Protein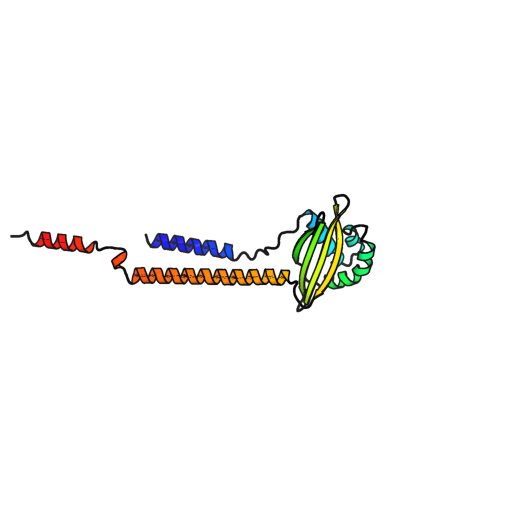 AF-A0A350ADZ3-F1 (afdb_monomer)

Foldseek 3Di:
DVVVVVVVVVVCVVVVVVVLPPPPVPDPPPDPLQCVLVVQLLVCLLVLNLVSNLVQADPVCSVVCVVCSVVQSVVSVLFDPWDWQDWDDDVQKIWTWTWGDDPQKIKIKIWIWGQDVNHTGTHDMDIDIGSDDDPSNVVVVVVVVVSVVVVVVVVVVVVVVVVVVVVCCVVPVCPPDVDPPVVVVVVVVVVVPPDD

Radius of gyration: 32.6 Å; Cα contacts (8 Å, |Δi|>4): 196; chains: 1; bounding box: 60×61×100 Å

Mean predicted aligned error: 15.92 Å

Structure (mmCIF, N/CA/C/O backbone):
data_AF-A0A350ADZ3-F1
#
_entry.id   AF-A0A350ADZ3-F1
#
loop_
_atom_site.group_PDB
_atom_site.id
_atom_site.type_symbol
_atom_site.label_atom_id
_atom_site.label_alt_id
_atom_site.label_comp_id
_atom_site.label_asym_id
_atom_site.label_entity_id
_atom_site.label_seq_id
_atom_site.pdbx_PDB_ins_code
_atom_site.Cartn_x
_atom_site.Cartn_y
_atom_site.Cartn_z
_atom_site.occupancy
_atom_site.B_iso_or_equiv
_atom_site.auth_seq_id
_atom_site.auth_comp_id
_atom_site.auth_asym_id
_atom_site.auth_atom_id
_atom_site.pdbx_PDB_model_num
ATOM 1 N N . MET A 1 1 ? -23.471 31.668 42.805 1.00 45.84 1 MET A N 1
ATOM 2 C CA . MET A 1 1 ? -22.194 31.010 42.433 1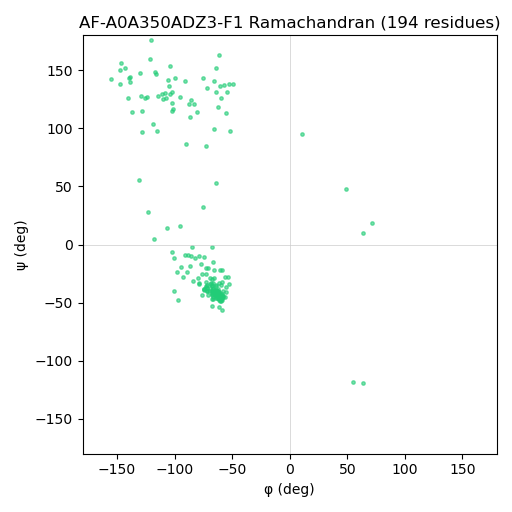.00 45.84 1 MET A CA 1
ATOM 3 C C . MET A 1 1 ? -22.377 29.638 41.771 1.00 45.84 1 MET A C 1
ATOM 5 O O . MET A 1 1 ? -21.762 29.413 40.741 1.00 45.84 1 MET A O 1
ATOM 9 N N . SER A 1 2 ? -23.268 28.759 42.256 1.00 52.75 2 SER A N 1
ATOM 10 C CA . SER A 1 2 ? -23.511 27.414 41.675 1.00 52.75 2 SER A CA 1
ATOM 11 C C . SER A 1 2 ? -23.880 27.392 40.172 1.00 52.75 2 SER A C 1
ATOM 13 O O . SER A 1 2 ? -23.400 26.537 39.434 1.00 52.75 2 SER A O 1
ATOM 15 N N . ARG A 1 3 ? -24.654 28.374 39.679 1.00 46.41 3 ARG A N 1
ATOM 16 C CA . ARG A 1 3 ? -25.077 28.442 38.263 1.00 46.41 3 ARG A CA 1
ATOM 17 C C . ARG A 1 3 ? -23.931 28.723 37.278 1.00 46.41 3 ARG A C 1
ATOM 19 O O . ARG A 1 3 ? -23.948 28.196 36.175 1.00 46.41 3 ARG A O 1
ATOM 26 N N . ILE A 1 4 ? -22.926 29.504 37.683 1.00 57.84 4 ILE A N 1
ATOM 27 C CA . ILE A 1 4 ? -21.760 29.836 36.842 1.00 57.84 4 ILE A CA 1
ATOM 28 C C . ILE A 1 4 ? -20.821 28.626 36.747 1.00 57.84 4 ILE A C 1
ATOM 30 O O . ILE A 1 4 ? -20.318 28.319 35.673 1.00 57.84 4 ILE A O 1
ATOM 34 N N . PHE A 1 5 ? -20.662 27.886 37.847 1.00 52.91 5 PHE A N 1
ATOM 35 C CA . PHE A 1 5 ? -19.866 26.657 37.889 1.00 52.91 5 PHE A CA 1
ATOM 36 C C . PHE A 1 5 ? -20.464 25.542 37.011 1.00 52.91 5 PHE A C 1
ATOM 38 O O . PHE A 1 5 ? -19.732 24.847 36.312 1.00 52.91 5 PHE A O 1
ATOM 45 N N . LEU A 1 6 ? -21.797 25.415 36.994 1.00 52.62 6 LEU A N 1
ATOM 46 C CA . LEU A 1 6 ? -22.518 24.481 36.118 1.00 52.62 6 LEU A CA 1
ATOM 47 C C . LEU A 1 6 ? -22.413 24.864 34.637 1.00 52.62 6 LEU A C 1
ATOM 49 O O . LEU A 1 6 ? -22.227 23.988 33.796 1.00 52.62 6 LEU A O 1
ATOM 53 N N . LEU A 1 7 ? -22.487 26.160 34.318 1.00 53.22 7 LEU A N 1
ATOM 54 C CA . LEU A 1 7 ? -22.307 26.651 32.949 1.00 53.22 7 LEU A CA 1
ATOM 55 C C . LEU A 1 7 ? -20.871 26.444 32.451 1.00 53.22 7 LEU A C 1
ATOM 57 O O . LEU A 1 7 ? -20.690 26.063 31.300 1.00 53.22 7 LEU A O 1
ATOM 61 N N . PHE A 1 8 ? -19.872 26.620 33.322 1.00 57.69 8 PHE A N 1
ATOM 62 C CA . PHE A 1 8 ? -18.460 26.376 33.007 1.00 57.69 8 PHE A CA 1
ATOM 63 C C . PHE A 1 8 ? -18.149 24.885 32.781 1.00 57.69 8 PHE A C 1
ATOM 65 O O . PHE A 1 8 ? -17.349 24.529 31.923 1.00 57.69 8 PHE A O 1
ATOM 72 N N . TRP A 1 9 ? -18.817 23.986 33.508 1.00 55.22 9 TRP A N 1
ATOM 73 C CA . TRP A 1 9 ? -18.693 22.540 33.289 1.00 55.22 9 TRP A CA 1
ATOM 74 C C . TRP A 1 9 ? -19.427 22.057 32.031 1.00 55.22 9 TRP A C 1
ATOM 76 O O . TRP A 1 9 ? -18.901 21.224 31.291 1.00 55.22 9 TRP A O 1
ATOM 86 N N . MET A 1 10 ? -20.612 22.605 31.748 1.00 55.69 10 MET A N 1
ATOM 87 C CA . MET A 1 10 ? -21.354 22.309 30.517 1.00 55.69 10 MET A CA 1
ATOM 88 C C . MET A 1 10 ? -20.610 22.786 29.264 1.00 55.69 10 MET A C 1
ATOM 90 O O . MET A 1 10 ? -20.625 22.087 28.25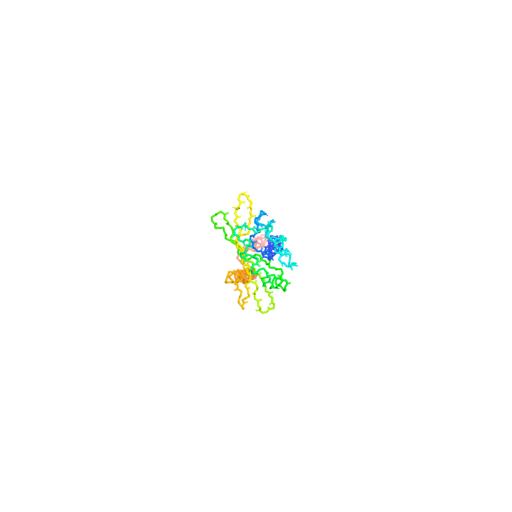1 1.00 55.69 10 MET A O 1
ATOM 94 N N . SER A 1 11 ? -19.901 23.918 29.324 1.00 53.31 11 SER A N 1
ATOM 95 C CA . SER A 1 11 ? -19.066 24.372 28.208 1.00 53.31 11 SER A CA 1
ATOM 96 C C . SER A 1 11 ? -17.840 23.474 27.991 1.00 53.31 11 SER A C 1
ATOM 98 O O . SER A 1 11 ? -17.533 23.158 26.844 1.00 53.31 11 SER A O 1
ATOM 100 N N . ILE A 1 12 ? -17.195 22.955 29.041 1.00 56.59 12 ILE A N 1
ATOM 101 C CA . ILE A 1 12 ? -16.097 21.977 28.886 1.00 56.59 12 ILE A CA 1
ATOM 102 C C . ILE A 1 12 ? -16.594 20.674 28.236 1.00 56.59 12 ILE A C 1
ATOM 104 O O . ILE A 1 12 ? -15.928 20.137 27.351 1.00 56.59 12 ILE A O 1
ATOM 108 N N . ALA A 1 13 ? -17.784 20.191 28.604 1.00 53.84 13 ALA A N 1
ATOM 109 C CA . ALA A 1 13 ? -18.375 19.003 27.985 1.00 53.84 13 ALA A CA 1
ATOM 110 C C . ALA A 1 13 ? -18.768 19.242 26.512 1.00 53.84 13 ALA A C 1
ATOM 112 O O . ALA A 1 13 ? -18.484 18.403 25.657 1.00 53.84 13 ALA A O 1
ATOM 113 N N . ALA A 1 14 ? -19.359 20.398 26.191 1.00 53.75 14 ALA A N 1
ATOM 114 C CA . ALA A 1 14 ? -19.788 20.726 24.829 1.00 53.75 14 ALA A CA 1
ATOM 115 C C . ALA A 1 14 ? -18.614 20.960 23.858 1.00 53.75 14 ALA A C 1
ATOM 117 O O . ALA A 1 14 ? -18.708 20.589 22.688 1.00 53.75 14 ALA A O 1
ATOM 118 N N . PHE A 1 15 ? -17.496 21.525 24.334 1.00 48.75 15 PHE A N 1
ATOM 119 C CA . PHE A 1 15 ? -16.310 21.789 23.506 1.00 48.75 15 PHE A CA 1
ATOM 120 C C . PHE A 1 15 ? -15.242 20.677 23.559 1.00 48.75 15 PHE A C 1
ATOM 122 O O . PHE A 1 15 ? -14.429 20.584 22.640 1.00 48.75 15 PHE A O 1
ATOM 129 N N . GLY A 1 16 ? -15.246 19.800 24.571 1.00 44.34 16 GLY A N 1
ATOM 130 C CA . GLY A 1 16 ? -14.289 18.687 24.697 1.00 44.34 16 GLY A CA 1
ATOM 131 C C . GLY A 1 16 ? -14.664 17.424 23.908 1.00 44.34 16 GLY A C 1
ATOM 132 O O . GLY A 1 16 ? -13.790 16.723 23.396 1.00 44.34 16 GLY A O 1
ATOM 133 N N . LEU A 1 17 ? -15.960 17.146 23.740 1.00 46.69 17 LEU A N 1
ATOM 134 C CA . LEU A 1 17 ? -16.438 15.940 23.050 1.00 46.69 17 LEU A CA 1
ATOM 135 C C . LEU A 1 17 ? -16.125 15.883 21.535 1.00 46.69 17 LEU A C 1
ATOM 137 O O . LEU A 1 17 ? -15.751 14.802 21.069 1.00 46.69 17 LEU A O 1
ATOM 141 N N . PRO A 1 18 ? -16.180 16.976 20.741 1.00 44.34 18 PRO A N 1
ATOM 142 C CA . PRO A 1 18 ? -15.790 16.901 19.333 1.00 44.34 18 PRO A CA 1
ATOM 143 C C . PRO A 1 18 ? -14.263 16.869 19.137 1.00 44.34 18 PRO A C 1
ATOM 145 O O . PRO A 1 18 ? -13.799 16.456 18.075 1.00 44.34 18 PRO A O 1
ATOM 148 N N . ALA A 1 19 ? -13.470 17.248 20.149 1.00 42.75 19 ALA A N 1
ATOM 149 C CA . ALA A 1 19 ? -12.008 17.173 20.094 1.00 42.75 19 ALA A CA 1
ATOM 150 C C . ALA A 1 19 ? -11.481 15.744 20.330 1.00 42.75 19 ALA A C 1
ATOM 152 O O . ALA A 1 19 ? -10.508 15.340 19.695 1.00 42.75 19 ALA A O 1
ATOM 153 N N . CYS A 1 20 ? -12.146 14.950 21.176 1.00 47.53 20 CYS A N 1
ATOM 154 C CA . CYS A 1 20 ? -11.746 13.564 21.454 1.00 47.53 20 CYS A CA 1
ATOM 155 C C . CYS A 1 20 ? -12.325 12.531 20.474 1.00 47.53 20 CYS A C 1
ATOM 157 O O . CYS A 1 20 ? -11.783 11.434 20.371 1.00 47.53 20 CYS A O 1
ATOM 159 N N . ASN A 1 21 ? -13.382 12.869 19.725 1.00 39.03 21 ASN A N 1
ATOM 160 C CA . ASN A 1 21 ? -13.943 11.996 18.686 1.00 39.03 21 ASN A CA 1
ATOM 161 C C . ASN A 1 21 ? -13.399 12.303 17.280 1.00 39.03 21 ASN A C 1
ATOM 163 O O . ASN A 1 21 ? -13.968 11.882 16.269 1.00 39.03 21 ASN A O 1
ATOM 167 N N . ARG A 1 22 ? -12.285 13.042 17.178 1.00 37.41 22 ARG A N 1
ATOM 168 C CA . ARG A 1 22 ? -11.603 13.211 15.897 1.00 37.41 22 ARG A CA 1
ATOM 169 C C . ARG A 1 22 ? -10.910 11.896 15.545 1.00 37.41 22 ARG A C 1
ATOM 171 O O . ARG A 1 22 ? -9.715 11.715 15.745 1.00 37.41 22 ARG A O 1
ATOM 178 N N . SER A 1 23 ? -11.678 10.994 14.940 1.00 42.00 23 SER A N 1
ATOM 179 C CA . SER A 1 23 ? -11.196 9.942 14.045 1.00 42.00 23 SER A CA 1
ATOM 180 C C . SER A 1 23 ? -10.569 10.580 12.790 1.00 42.00 23 SER A C 1
ATOM 182 O O . SER A 1 23 ? -10.922 10.270 11.653 1.00 42.00 23 SER A O 1
ATOM 184 N N . THR A 1 24 ? -9.627 11.503 12.969 1.00 43.22 24 THR A N 1
ATOM 185 C CA . THR A 1 24 ? -8.599 11.712 11.961 1.00 43.22 24 THR A CA 1
ATOM 186 C C . THR A 1 24 ? -7.849 10.401 11.904 1.00 43.22 24 THR A C 1
ATOM 188 O O . THR A 1 24 ? -7.345 9.932 12.924 1.00 43.22 24 THR A O 1
ATOM 191 N N . ASP A 1 25 ? -7.866 9.759 10.742 1.00 48.44 25 ASP A N 1
ATOM 192 C CA . ASP A 1 25 ? -7.003 8.630 10.456 1.00 48.44 25 ASP A CA 1
ATOM 193 C C . ASP A 1 25 ? -5.579 9.095 10.792 1.00 48.44 25 ASP A C 1
ATOM 195 O O . ASP A 1 25 ? -4.983 9.869 10.051 1.00 48.44 25 ASP A O 1
ATOM 199 N N . ALA A 1 26 ? -5.096 8.749 11.991 1.00 47.44 26 ALA A N 1
ATOM 200 C CA . ALA A 1 26 ? -3.875 9.276 12.606 1.00 47.44 26 ALA A CA 1
ATOM 201 C C . ALA A 1 26 ? -2.624 8.668 11.960 1.00 47.44 26 ALA A C 1
ATOM 203 O O . ALA A 1 26 ? -1.618 8.397 12.610 1.00 47.44 26 ALA A O 1
ATOM 204 N N . ARG A 1 27 ? -2.731 8.370 10.668 1.00 57.09 27 ARG A N 1
ATOM 205 C CA . ARG A 1 27 ? -1.660 7.838 9.857 1.00 57.09 27 ARG A CA 1
ATOM 206 C C . ARG A 1 27 ? -0.884 9.053 9.363 1.00 57.09 27 ARG A C 1
ATOM 208 O O . ARG A 1 27 ? -1.507 9.962 8.808 1.00 57.09 27 ARG A O 1
ATOM 215 N N . PRO A 1 28 ? 0.433 9.123 9.603 1.00 56.75 28 PRO A N 1
ATOM 216 C CA . PRO A 1 28 ? 1.222 10.257 9.154 1.00 56.75 28 PRO A CA 1
ATOM 217 C C . PRO A 1 28 ? 1.016 10.442 7.641 1.00 56.75 28 PRO A C 1
ATOM 219 O O . PRO A 1 28 ? 1.056 9.454 6.898 1.00 56.75 28 PRO A O 1
ATOM 222 N N . PRO A 1 29 ? 0.726 11.668 7.168 1.00 65.81 29 PRO A N 1
ATOM 223 C CA . PRO A 1 29 ? 0.607 11.913 5.741 1.00 65.81 29 PRO A CA 1
ATOM 224 C C . PRO A 1 29 ? 1.941 11.574 5.075 1.00 65.81 29 PRO A C 1
ATOM 226 O O . PRO A 1 29 ? 3.001 11.926 5.595 1.00 65.81 29 PRO A O 1
ATOM 229 N N . LEU A 1 30 ? 1.897 10.889 3.925 1.00 71.88 30 LEU A N 1
ATOM 230 C CA . LEU A 1 30 ? 3.123 10.638 3.172 1.00 71.88 30 LEU A CA 1
ATOM 231 C C . LEU A 1 30 ? 3.796 11.982 2.850 1.00 71.88 30 LEU A C 1
ATOM 233 O O . LEU A 1 30 ? 3.099 12.897 2.401 1.00 71.88 30 LEU A O 1
ATOM 237 N N . PRO A 1 31 ? 5.129 12.088 2.994 1.00 80.00 31 PRO A N 1
ATOM 238 C CA . PRO A 1 31 ? 5.891 13.223 2.500 1.00 80.00 31 PRO A CA 1
ATOM 239 C C . PRO A 1 31 ? 5.531 13.509 1.044 1.00 80.00 31 PRO A C 1
ATOM 241 O O . PRO A 1 31 ? 5.396 12.576 0.246 1.00 80.00 31 PRO A O 1
ATOM 244 N N . GLU A 1 32 ? 5.384 14.785 0.694 1.00 83.81 32 GLU A N 1
ATOM 245 C CA . GLU A 1 32 ? 4.860 15.204 -0.612 1.00 83.81 32 GLU A CA 1
ATOM 246 C C . GLU A 1 32 ? 5.650 14.610 -1.782 1.00 83.81 32 GLU A C 1
ATOM 248 O O . GLU A 1 32 ? 5.056 14.104 -2.733 1.00 83.81 32 GLU A O 1
ATOM 253 N N . GLU A 1 33 ? 6.979 14.568 -1.666 1.00 84.38 33 GLU A N 1
ATOM 254 C CA . GLU A 1 33 ? 7.878 13.971 -2.661 1.00 84.38 33 GLU A CA 1
ATOM 255 C C . GLU A 1 33 ? 7.574 12.488 -2.927 1.00 84.38 33 GLU A C 1
ATOM 257 O O . GLU A 1 33 ? 7.611 12.027 -4.066 1.00 84.38 33 GLU A O 1
ATOM 262 N N . ILE A 1 34 ? 7.253 11.730 -1.877 1.00 85.69 34 ILE A N 1
ATOM 263 C CA . ILE A 1 34 ? 6.939 10.301 -1.967 1.00 85.69 34 ILE A CA 1
ATOM 264 C C . ILE A 1 34 ? 5.523 10.125 -2.520 1.00 85.69 34 ILE A C 1
ATOM 266 O O . ILE A 1 34 ? 5.289 9.305 -3.410 1.00 85.69 34 ILE A O 1
ATOM 270 N N . ALA A 1 35 ? 4.574 10.930 -2.040 1.00 86.06 35 ALA A N 1
ATOM 271 C CA . ALA A 1 35 ? 3.202 10.922 -2.532 1.00 86.06 35 ALA A CA 1
ATOM 272 C C . ALA A 1 35 ? 3.124 11.248 -4.035 1.00 86.06 35 ALA A C 1
ATOM 274 O O . ALA A 1 35 ? 2.289 10.667 -4.733 1.00 86.06 35 ALA A O 1
ATOM 275 N N . ALA A 1 36 ? 3.999 12.127 -4.532 1.00 88.06 36 ALA A N 1
ATOM 276 C CA . ALA A 1 36 ? 4.093 12.507 -5.941 1.00 88.06 36 ALA A CA 1
ATOM 277 C C . ALA A 1 36 ? 4.536 11.358 -6.863 1.00 88.06 36 ALA A C 1
ATOM 279 O O . ALA A 1 36 ? 4.241 11.399 -8.053 1.00 88.06 36 ALA A O 1
ATOM 280 N N . VAL A 1 37 ? 5.196 10.327 -6.329 1.00 91.44 37 VAL A N 1
ATOM 281 C CA . VAL A 1 37 ? 5.611 9.131 -7.084 1.00 91.44 37 VAL A CA 1
ATOM 282 C C . VAL A 1 37 ? 4.605 8.003 -6.905 1.00 91.44 37 VAL A C 1
ATOM 284 O O . VAL A 1 37 ? 4.137 7.409 -7.873 1.00 91.44 37 VAL A O 1
ATOM 287 N N . VAL A 1 38 ? 4.214 7.741 -5.659 1.00 90.69 38 VAL A N 1
ATOM 288 C CA . VAL A 1 38 ? 3.412 6.566 -5.311 1.00 90.69 38 VAL A CA 1
ATOM 289 C C . VAL A 1 38 ? 1.965 6.689 -5.797 1.00 90.69 38 VAL A C 1
ATOM 291 O O . VAL A 1 38 ? 1.407 5.725 -6.321 1.00 90.69 38 VAL A O 1
ATOM 294 N N . LYS A 1 39 ? 1.345 7.874 -5.690 1.00 90.88 39 LYS A N 1
ATOM 295 C CA . LYS A 1 39 ? -0.038 8.084 -6.157 1.00 90.88 39 LYS A CA 1
ATOM 296 C C . LYS A 1 39 ? -0.200 7.838 -7.665 1.00 90.88 39 LYS A C 1
ATOM 298 O O . LYS A 1 39 ? -1.074 7.046 -8.026 1.00 90.88 39 LYS A O 1
ATOM 303 N N . PRO A 1 40 ? 0.582 8.480 -8.558 1.00 92.31 40 PRO A N 1
ATOM 304 C CA . PRO A 1 40 ? 0.434 8.234 -9.987 1.00 92.31 40 PRO A CA 1
ATOM 305 C C . PRO A 1 40 ? 0.901 6.834 -10.397 1.00 92.31 40 PRO A C 1
ATOM 307 O O . PRO A 1 40 ? 0.310 6.271 -11.317 1.00 92.31 40 PRO A O 1
ATOM 310 N N . PHE A 1 41 ? 1.867 6.238 -9.689 1.00 94.00 41 PHE A N 1
ATOM 311 C CA . PHE A 1 41 ? 2.243 4.840 -9.891 1.00 94.00 41 PHE A CA 1
ATOM 312 C C . PHE A 1 41 ? 1.057 3.893 -9.670 1.00 94.00 41 PHE A C 1
ATOM 314 O O . PHE A 1 41 ? 0.660 3.190 -10.597 1.00 94.00 41 PHE A O 1
ATOM 321 N N . TYR A 1 42 ? 0.406 3.930 -8.500 1.00 91.56 42 TYR A N 1
ATOM 322 C CA . TYR A 1 42 ? -0.765 3.081 -8.245 1.00 91.56 42 TYR A CA 1
ATOM 323 C C . TYR A 1 42 ? -1.924 3.374 -9.202 1.00 91.56 42 TYR A C 1
ATOM 325 O O . TYR A 1 42 ? -2.664 2.462 -9.572 1.00 91.56 42 TYR A O 1
ATOM 333 N N . ALA A 1 43 ? -2.091 4.628 -9.635 1.00 92.12 43 ALA A N 1
ATOM 334 C CA . ALA A 1 43 ? -3.084 4.974 -10.648 1.00 92.12 43 ALA A CA 1
ATOM 335 C C . ALA A 1 43 ? -2.771 4.327 -12.010 1.00 92.12 43 ALA A C 1
ATOM 337 O O . ALA A 1 43 ? -3.684 3.852 -12.684 1.00 92.12 43 ALA A O 1
ATOM 338 N N . ALA A 1 44 ? -1.500 4.276 -12.415 1.00 93.38 44 ALA A N 1
ATOM 339 C CA . ALA A 1 44 ? -1.068 3.582 -13.626 1.00 93.38 44 ALA A CA 1
ATOM 340 C C . ALA A 1 44 ? -1.252 2.061 -13.507 1.00 93.38 44 ALA A C 1
ATOM 342 O O . ALA A 1 44 ? -1.876 1.458 -14.382 1.00 93.38 44 ALA A O 1
ATOM 343 N N . VAL A 1 45 ? -0.825 1.468 -12.387 1.00 93.38 45 VAL A N 1
ATOM 344 C CA . VAL A 1 45 ? -0.973 0.030 -12.111 1.00 93.38 45 VAL A CA 1
ATOM 345 C C . VAL A 1 45 ? -2.444 -0.393 -12.143 1.00 93.38 45 VAL A C 1
ATOM 347 O O . VAL A 1 45 ? -2.782 -1.380 -12.787 1.00 93.38 45 VAL A O 1
ATOM 350 N N . ARG A 1 46 ? -3.354 0.386 -11.546 1.00 91.69 46 ARG A N 1
ATOM 351 C CA . ARG A 1 46 ? -4.804 0.099 -11.567 1.00 91.69 46 ARG A CA 1
ATOM 352 C C . ARG A 1 46 ? -5.442 0.180 -12.947 1.00 91.69 46 ARG A C 1
ATOM 354 O O . ARG A 1 46 ? -6.434 -0.497 -13.204 1.00 91.69 46 ARG A O 1
ATOM 361 N N . ARG A 1 47 ? -4.897 1.018 -13.830 1.00 92.12 47 ARG A N 1
ATOM 362 C CA . ARG A 1 47 ? -5.334 1.095 -15.231 1.00 92.12 47 AR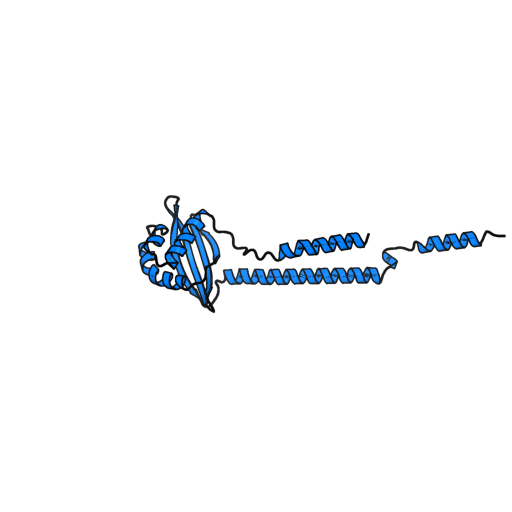G A CA 1
ATOM 363 C C . ARG A 1 47 ? -4.760 -0.034 -16.087 1.00 92.12 47 ARG A C 1
ATOM 365 O O . ARG A 1 47 ? -5.194 -0.179 -17.223 1.00 92.12 47 ARG A O 1
ATOM 372 N N . GLY A 1 48 ? -3.810 -0.813 -15.565 1.00 92.25 48 GLY A N 1
ATOM 373 C CA . GLY A 1 48 ? -3.049 -1.786 -16.348 1.00 92.25 48 GLY A CA 1
ATOM 374 C C . GLY A 1 48 ? -2.055 -1.133 -17.313 1.00 92.25 48 GLY A C 1
ATOM 375 O O . GLY A 1 48 ? -1.610 -1.775 -18.258 1.00 92.25 48 GLY A O 1
ATOM 376 N N . ASP A 1 49 ? -1.705 0.141 -17.102 1.00 94.56 49 ASP A N 1
ATOM 377 C CA . ASP A 1 49 ? -0.774 0.875 -17.963 1.00 94.56 49 ASP A CA 1
ATOM 378 C C . 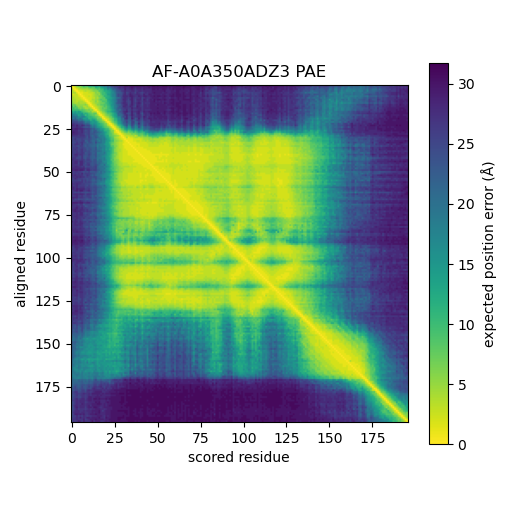ASP A 1 49 ? 0.666 0.699 -17.464 1.00 94.56 49 ASP A C 1
ATOM 380 O O . ASP A 1 49 ? 1.190 1.501 -16.683 1.00 94.56 49 ASP A O 1
ATOM 384 N N . GLN A 1 50 ? 1.298 -0.384 -17.917 1.00 93.69 50 GLN A N 1
ATOM 385 C CA . GLN A 1 50 ? 2.664 -0.745 -17.540 1.00 93.69 50 GLN A CA 1
ATOM 386 C C . GLN A 1 50 ? 3.671 0.349 -17.913 1.00 93.69 50 GLN A C 1
ATOM 388 O O . GLN A 1 50 ? 4.495 0.743 -17.090 1.00 93.69 5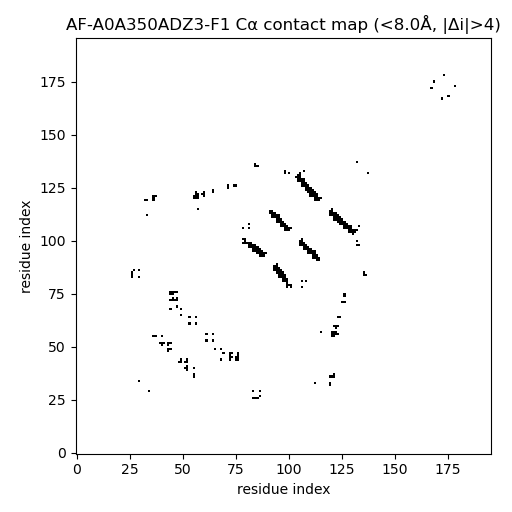0 GLN A O 1
ATOM 393 N N . LYS A 1 51 ? 3.566 0.915 -19.122 1.00 93.75 51 LYS A N 1
ATOM 394 C CA . LYS A 1 51 ? 4.490 1.957 -19.598 1.00 93.75 51 LYS A CA 1
ATOM 395 C C . LYS A 1 51 ? 4.390 3.236 -18.768 1.00 93.75 51 LYS A C 1
ATOM 397 O O . LYS A 1 51 ? 5.397 3.916 -18.572 1.00 93.75 51 LYS A O 1
ATOM 402 N N . ALA A 1 52 ? 3.198 3.594 -18.289 1.00 94.12 52 ALA A N 1
ATOM 403 C CA . ALA A 1 52 ? 3.051 4.723 -17.374 1.00 94.12 52 ALA A CA 1
ATOM 404 C C . ALA A 1 52 ? 3.584 4.415 -15.969 1.00 94.12 52 ALA A C 1
ATOM 406 O O . ALA A 1 52 ? 4.152 5.313 -15.349 1.00 94.12 52 ALA A O 1
ATOM 407 N N . ALA A 1 53 ? 3.434 3.180 -15.478 1.00 93.62 53 ALA A N 1
ATOM 408 C CA . ALA A 1 53 ? 3.951 2.770 -14.173 1.00 93.62 53 ALA A CA 1
ATOM 409 C C . ALA A 1 53 ? 5.490 2.749 -14.143 1.00 93.62 53 ALA A C 1
ATOM 411 O O . ALA A 1 53 ? 6.086 3.279 -13.205 1.00 93.62 53 ALA A O 1
ATOM 412 N N . GLU A 1 54 ? 6.130 2.245 -15.203 1.00 93.88 54 GLU A N 1
ATOM 413 C CA . GLU A 1 54 ? 7.595 2.157 -15.342 1.00 93.88 54 GLU A CA 1
ATOM 414 C C . GLU A 1 54 ? 8.307 3.511 -15.185 1.00 93.88 54 GLU A C 1
ATOM 416 O O . GLU A 1 54 ? 9.432 3.559 -14.699 1.00 93.88 54 GLU A O 1
ATOM 421 N N . LYS A 1 55 ? 7.647 4.633 -15.510 1.00 94.12 55 LYS A N 1
ATOM 422 C CA . LYS A 1 55 ? 8.210 5.989 -15.332 1.00 94.12 55 LYS A CA 1
ATOM 423 C C . LYS A 1 55 ? 8.548 6.326 -13.878 1.00 94.12 55 LYS A C 1
ATOM 425 O O . LYS A 1 55 ? 9.335 7.239 -13.632 1.00 94.12 55 LYS A O 1
ATOM 430 N N . TYR A 1 56 ? 7.919 5.631 -12.935 1.00 93.50 56 TYR A N 1
ATOM 431 C CA . TYR A 1 56 ? 8.092 5.825 -11.498 1.00 93.50 56 TYR A CA 1
ATOM 432 C C . TYR A 1 56 ? 8.991 4.759 -10.865 1.00 93.50 56 TYR A C 1
ATOM 434 O O . TYR A 1 56 ? 9.328 4.881 -9.688 1.00 93.50 56 TYR A O 1
ATOM 442 N N . VAL A 1 57 ? 9.383 3.734 -11.627 1.00 93.44 57 VAL A N 1
ATOM 443 C CA . VAL A 1 57 ? 10.211 2.614 -11.172 1.00 93.44 57 VAL A CA 1
ATOM 444 C C . VAL A 1 57 ? 11.687 2.934 -11.407 1.00 93.44 57 VAL A C 1
ATOM 446 O O . VAL A 1 57 ? 12.065 3.557 -12.401 1.00 93.44 57 VAL A O 1
ATOM 449 N N . ALA A 1 58 ? 12.534 2.543 -10.461 1.00 92.94 58 ALA A N 1
ATOM 450 C CA . ALA A 1 58 ? 13.972 2.710 -10.561 1.00 92.94 58 ALA A CA 1
ATOM 451 C C . ALA A 1 58 ? 14.522 1.842 -11.709 1.00 92.94 58 ALA A C 1
ATOM 453 O O . ALA A 1 58 ? 14.104 0.693 -11.839 1.00 92.94 58 ALA A O 1
ATOM 454 N N . PRO A 1 59 ? 15.503 2.323 -12.499 1.00 90.94 59 PRO A N 1
ATOM 455 C CA . PRO A 1 59 ? 16.024 1.584 -13.652 1.00 90.94 59 PRO A CA 1
ATOM 456 C C . PRO A 1 59 ? 16.476 0.150 -13.349 1.00 90.94 59 PRO A C 1
ATOM 458 O O . PRO A 1 59 ? 16.305 -0.723 -14.188 1.00 90.94 59 PRO A O 1
ATOM 461 N N . GLY A 1 60 ? 17.014 -0.095 -12.149 1.00 89.75 60 GLY A N 1
ATOM 462 C CA . GLY A 1 60 ? 17.470 -1.421 -11.721 1.00 89.75 60 GLY A CA 1
ATOM 463 C C . GLY A 1 60 ? 16.359 -2.417 -11.371 1.00 89.75 60 GLY A C 1
ATOM 464 O O . GLY A 1 60 ? 16.664 -3.587 -11.213 1.00 89.75 60 GLY A O 1
ATOM 465 N N . PHE A 1 61 ? 15.101 -1.975 -11.261 1.00 92.12 61 PHE A N 1
ATOM 466 C CA . PHE A 1 61 ? 13.947 -2.821 -10.921 1.00 92.12 61 PHE A CA 1
ATOM 467 C C . PHE A 1 61 ? 12.893 -2.864 -12.040 1.00 92.12 61 PHE A C 1
ATOM 469 O O . PHE A 1 61 ? 11.821 -3.440 -11.874 1.00 92.12 61 PHE A O 1
ATOM 476 N N . ILE A 1 62 ? 13.154 -2.238 -13.195 1.00 92.62 62 ILE A N 1
ATOM 477 C CA . ILE A 1 62 ? 12.172 -2.195 -14.287 1.00 92.62 62 ILE A CA 1
ATOM 478 C C . ILE A 1 62 ? 11.824 -3.610 -14.751 1.00 92.62 62 ILE A C 1
ATOM 480 O O . ILE A 1 62 ? 10.644 -3.924 -14.853 1.00 92.62 62 ILE A O 1
ATOM 484 N N . ASP A 1 63 ? 12.814 -4.463 -15.006 1.00 92.88 63 ASP A N 1
ATOM 485 C CA . ASP A 1 63 ? 12.558 -5.790 -15.571 1.00 92.88 63 ASP A CA 1
ATOM 486 C C . ASP A 1 63 ? 11.807 -6.703 -14.592 1.00 92.88 63 ASP A C 1
ATOM 488 O O . ASP A 1 63 ? 10.794 -7.289 -14.973 1.00 92.88 63 ASP A O 1
ATOM 492 N N . ASP A 1 64 ? 12.194 -6.717 -13.315 1.00 91.81 64 ASP A N 1
ATOM 493 C CA . ASP A 1 64 ? 11.468 -7.442 -12.262 1.00 91.81 64 ASP A CA 1
ATOM 494 C C . ASP A 1 64 ? 10.033 -6.919 -12.119 1.00 91.81 64 ASP A C 1
ATOM 496 O O . ASP A 1 64 ? 9.066 -7.686 -12.128 1.00 91.81 64 ASP A O 1
ATOM 500 N N . SER A 1 65 ? 9.869 -5.590 -12.107 1.00 90.50 65 SER A N 1
ATOM 501 C CA . SER A 1 65 ? 8.556 -4.950 -12.069 1.00 90.50 65 SER A CA 1
ATOM 502 C C . SER A 1 65 ? 7.674 -5.348 -13.252 1.00 90.50 65 SER A C 1
ATOM 504 O O . SER A 1 65 ? 6.455 -5.365 -13.088 1.00 90.50 65 SER A O 1
ATOM 506 N N . ARG A 1 66 ? 8.237 -5.610 -14.440 1.00 93.25 66 ARG A N 1
ATOM 507 C CA . ARG A 1 66 ? 7.472 -6.026 -15.628 1.00 93.25 66 ARG A CA 1
ATOM 508 C C . ARG A 1 66 ? 6.942 -7.442 -15.488 1.00 93.25 66 ARG A C 1
ATOM 510 O O . ARG A 1 66 ? 5.780 -7.674 -15.815 1.00 93.25 66 ARG A O 1
ATOM 517 N N . VAL A 1 67 ? 7.771 -8.358 -14.988 1.00 93.12 67 VAL A N 1
ATOM 518 C CA . VAL A 1 67 ? 7.410 -9.774 -14.809 1.00 93.12 67 VAL A CA 1
ATOM 519 C C . VAL A 1 67 ? 6.186 -9.907 -13.905 1.00 93.12 67 VAL A C 1
ATOM 521 O O . VAL A 1 67 ? 5.243 -10.622 -14.235 1.00 93.12 67 VAL A O 1
ATOM 524 N N . GLN A 1 68 ? 6.160 -9.152 -12.809 1.00 91.56 68 GLN A N 1
ATOM 525 C CA . GLN A 1 68 ? 5.077 -9.207 -11.828 1.00 91.56 68 GLN A CA 1
ATOM 526 C C . GLN A 1 68 ? 3.888 -8.271 -12.120 1.00 91.56 68 GLN A C 1
ATOM 528 O O . GLN A 1 68 ? 2.847 -8.357 -11.464 1.00 91.56 68 GLN A O 1
ATOM 533 N N . PHE A 1 69 ? 4.010 -7.367 -13.105 1.00 93.31 69 PHE A N 1
ATOM 534 C CA . PHE A 1 69 ? 3.040 -6.288 -13.317 1.00 93.31 69 PHE A CA 1
ATOM 535 C C . PHE A 1 69 ? 1.625 -6.807 -13.569 1.00 93.31 69 PHE A C 1
ATOM 537 O O . PHE A 1 69 ? 0.674 -6.304 -12.974 1.00 93.31 69 PHE A O 1
ATOM 544 N N . ALA A 1 70 ? 1.473 -7.794 -14.455 1.00 91.88 70 ALA A N 1
ATOM 545 C CA . ALA A 1 70 ? 0.161 -8.275 -14.884 1.00 91.88 70 ALA A CA 1
ATOM 546 C C . ALA A 1 70 ? -0.641 -8.881 -13.721 1.00 91.88 70 ALA A C 1
ATOM 548 O O . ALA A 1 70 ? -1.830 -8.593 -13.565 1.00 91.88 70 ALA A O 1
ATOM 549 N N . GLU A 1 71 ? 0.019 -9.678 -12.881 1.00 91.88 71 GLU A N 1
ATOM 550 C CA . GLU A 1 71 ? -0.601 -10.305 -11.717 1.00 91.88 71 GLU A CA 1
ATOM 551 C C . GLU A 1 71 ? -0.991 -9.264 -10.665 1.00 91.88 71 GLU A C 1
ATOM 553 O O . GLU A 1 71 ? -2.159 -9.175 -10.274 1.00 91.88 71 GLU A O 1
ATOM 558 N N . MET A 1 72 ? -0.040 -8.422 -10.265 1.00 91.62 72 MET A N 1
ATOM 559 C CA . MET A 1 72 ? -0.257 -7.424 -9.220 1.00 91.62 72 MET A CA 1
ATOM 560 C C . MET A 1 72 ? -1.242 -6.327 -9.653 1.00 91.62 72 MET A C 1
ATOM 562 O O . MET A 1 72 ? -2.061 -5.866 -8.854 1.00 91.62 72 MET A O 1
ATOM 566 N N . SER A 1 73 ? -1.217 -5.930 -10.931 1.00 92.19 73 SER A N 1
ATOM 567 C CA . SER A 1 73 ? -2.185 -4.995 -11.520 1.00 92.19 73 SER A CA 1
ATOM 568 C C . SER A 1 73 ? -3.602 -5.548 -11.444 1.00 92.19 73 SER A C 1
ATOM 570 O O . SER A 1 73 ? -4.515 -4.820 -11.050 1.00 92.19 73 SER A O 1
ATOM 572 N N . ARG A 1 74 ? -3.788 -6.840 -11.747 1.00 91.12 74 ARG A N 1
ATOM 573 C CA . ARG A 1 74 ? -5.088 -7.510 -11.637 1.00 91.12 74 ARG A CA 1
ATOM 574 C C . ARG A 1 74 ? -5.608 -7.472 -10.200 1.00 91.12 74 ARG A C 1
ATOM 576 O O . ARG A 1 74 ? -6.735 -7.034 -9.993 1.00 91.12 74 ARG A O 1
ATOM 583 N N . ILE A 1 75 ? -4.775 -7.826 -9.217 1.00 88.25 75 ILE A N 1
ATOM 584 C CA . ILE A 1 75 ? -5.152 -7.765 -7.792 1.00 88.25 75 ILE A CA 1
ATOM 585 C C . ILE A 1 75 ? -5.553 -6.333 -7.402 1.00 88.25 75 ILE A C 1
ATOM 587 O O . ILE A 1 75 ? -6.585 -6.119 -6.768 1.00 88.25 75 ILE A O 1
ATOM 591 N N . LEU A 1 76 ? -4.767 -5.329 -7.807 1.00 88.69 76 LEU A N 1
ATOM 592 C CA . LEU A 1 76 ? -5.011 -3.926 -7.458 1.00 88.69 76 LEU A CA 1
ATOM 593 C C . LEU A 1 76 ? -6.195 -3.282 -8.181 1.00 88.69 76 LEU A C 1
ATOM 595 O O . LEU A 1 76 ? -6.732 -2.294 -7.671 1.00 88.69 76 LEU A O 1
ATOM 599 N N . LYS A 1 77 ? -6.567 -3.784 -9.359 1.00 88.25 77 LYS A N 1
ATOM 600 C CA . LYS A 1 77 ? -7.709 -3.294 -10.138 1.00 88.25 77 LYS A CA 1
ATOM 601 C C . LYS A 1 77 ? -9.027 -3.605 -9.434 1.00 88.25 77 LYS A C 1
ATOM 603 O O . LYS A 1 77 ? -9.895 -2.736 -9.381 1.00 88.25 77 LYS A O 1
ATOM 608 N N . ASP A 1 78 ? -9.116 -4.791 -8.841 1.00 82.44 78 ASP A N 1
ATOM 609 C CA . ASP A 1 78 ? -10.279 -5.233 -8.067 1.00 82.44 78 ASP A CA 1
ATOM 610 C C . ASP A 1 78 ? -10.210 -4.764 -6.600 1.00 82.44 78 ASP A C 1
ATOM 612 O O . ASP A 1 78 ? -11.186 -4.845 -5.858 1.00 82.44 78 ASP A O 1
ATOM 616 N N . ALA A 1 79 ? -9.062 -4.228 -6.170 1.00 82.00 79 ALA A N 1
ATOM 617 C CA . ALA A 1 79 ? -8.854 -3.759 -4.809 1.00 82.00 79 ALA A CA 1
ATOM 618 C C . ALA A 1 79 ? -9.542 -2.409 -4.512 1.00 82.00 79 ALA A C 1
ATOM 620 O O . ALA A 1 79 ? -9.468 -1.461 -5.309 1.00 82.00 79 ALA A O 1
ATOM 621 N N . PRO A 1 80 ? -10.077 -2.218 -3.289 1.00 79.56 80 PRO A N 1
ATOM 622 C CA . PRO A 1 80 ? -10.474 -0.899 -2.808 1.00 79.56 80 PRO A CA 1
ATOM 623 C C . PRO A 1 80 ? -9.260 0.035 -2.741 1.00 79.56 80 PRO A C 1
ATOM 625 O O . PRO A 1 80 ? -8.107 -0.394 -2.786 1.00 79.56 80 PRO A O 1
ATOM 628 N N . ARG A 1 81 ? -9.480 1.353 -2.650 1.00 79.31 81 ARG A N 1
ATOM 629 C CA . ARG A 1 81 ? -8.386 2.325 -2.447 1.00 79.31 81 ARG A CA 1
ATOM 630 C C . ARG A 1 81 ? -7.580 1.949 -1.201 1.00 79.31 81 ARG A C 1
ATOM 632 O O . ARG A 1 81 ? -8.107 2.007 -0.096 1.00 79.31 81 ARG A O 1
ATOM 639 N N . LEU A 1 82 ? -6.319 1.562 -1.401 1.00 79.06 82 LEU A N 1
ATOM 640 C CA . LEU A 1 82 ? -5.433 1.200 -0.303 1.00 79.06 82 LEU A CA 1
ATOM 641 C C . LEU A 1 82 ? -5.034 2.466 0.458 1.00 79.06 82 LEU A C 1
ATOM 643 O O . LEU A 1 82 ? -4.678 3.478 -0.151 1.00 79.06 82 LEU A O 1
ATOM 647 N N . ALA A 1 83 ? -5.092 2.405 1.784 1.00 74.56 83 ALA A N 1
ATOM 648 C CA . ALA A 1 83 ? -4.618 3.477 2.648 1.00 74.56 83 ALA A CA 1
ATOM 649 C C . ALA A 1 83 ? -3.220 3.119 3.175 1.00 74.56 83 ALA A C 1
ATOM 651 O O . ALA A 1 83 ? -2.971 1.944 3.470 1.00 74.56 83 ALA A O 1
ATOM 652 N N . PRO A 1 84 ? -2.303 4.093 3.320 1.00 70.38 84 PRO A N 1
ATOM 653 C CA . PRO A 1 84 ? -0.992 3.834 3.909 1.00 70.38 84 PRO A CA 1
ATOM 654 C C . PRO A 1 84 ? -1.188 3.306 5.324 1.00 70.38 84 PRO A C 1
ATOM 656 O O . PRO A 1 84 ? -1.913 3.912 6.100 1.00 70.38 84 PRO A O 1
ATOM 659 N N . ALA A 1 85 ? -0.615 2.160 5.648 1.00 67.81 85 ALA A N 1
ATOM 660 C CA . ALA A 1 85 ? -0.674 1.533 6.962 1.00 67.81 85 ALA A CA 1
ATOM 661 C C . ALA A 1 85 ? 0.609 1.789 7.759 1.00 67.81 85 ALA A C 1
ATOM 663 O O . ALA A 1 85 ? 0.539 2.048 8.957 1.00 67.81 85 ALA A O 1
ATOM 664 N N . ILE A 1 86 ? 1.769 1.741 7.095 1.00 67.38 86 ILE A N 1
ATOM 665 C CA . ILE A 1 86 ? 3.085 1.887 7.724 1.00 67.38 86 ILE A CA 1
ATOM 666 C C . ILE A 1 86 ? 3.967 2.757 6.834 1.00 67.38 86 ILE A C 1
ATOM 668 O O . ILE A 1 86 ? 3.980 2.597 5.614 1.00 67.38 86 ILE A O 1
ATOM 672 N N . GLN A 1 87 ? 4.740 3.635 7.466 1.00 72.62 87 GLN A N 1
ATOM 673 C CA . GLN A 1 87 ? 5.849 4.332 6.836 1.00 72.62 87 GLN A CA 1
ATOM 674 C C . GLN A 1 87 ? 7.096 4.161 7.705 1.00 72.62 87 GLN A C 1
ATOM 676 O O . GLN A 1 87 ? 7.151 4.670 8.823 1.00 72.62 87 GLN A O 1
ATOM 681 N N . GLN A 1 88 ? 8.105 3.470 7.183 1.00 71.81 88 GLN A N 1
ATOM 682 C CA . GLN A 1 88 ? 9.417 3.348 7.814 1.00 71.81 88 GLN A CA 1
ATOM 683 C C . GLN A 1 88 ? 10.464 4.030 6.942 1.00 71.81 88 GLN A C 1
ATOM 685 O O . GLN A 1 88 ? 10.581 3.752 5.751 1.00 71.81 88 GLN A O 1
ATOM 690 N N . ARG A 1 89 ? 11.253 4.927 7.528 1.00 71.56 89 ARG A N 1
ATOM 691 C CA . ARG A 1 89 ? 12.419 5.492 6.847 1.00 71.56 89 ARG A CA 1
ATOM 692 C C . ARG A 1 89 ? 13.586 4.519 7.011 1.00 71.56 89 ARG A C 1
ATOM 694 O O . ARG A 1 89 ? 13.976 4.232 8.137 1.00 71.56 89 ARG A O 1
ATOM 701 N N . GLN A 1 90 ? 14.144 4.032 5.907 1.00 63.91 90 GLN A N 1
ATOM 702 C CA . GLN A 1 90 ? 15.321 3.162 5.903 1.00 63.91 90 GLN A CA 1
ATOM 703 C C . GLN A 1 90 ? 16.454 3.854 5.148 1.00 63.91 90 GLN A C 1
ATOM 705 O O . GLN A 1 90 ? 16.442 3.919 3.919 1.00 63.91 90 GLN A O 1
ATOM 710 N N . GLY A 1 91 ? 17.432 4.393 5.882 1.00 71.56 91 GLY A N 1
ATOM 711 C CA . GLY A 1 91 ? 18.558 5.119 5.292 1.00 71.56 91 GLY A CA 1
ATOM 712 C C . GLY A 1 91 ? 18.100 6.270 4.386 1.00 71.56 91 GLY A C 1
ATOM 713 O O . GLY A 1 91 ? 17.432 7.206 4.837 1.00 71.56 91 GLY A O 1
ATOM 714 N N . SER A 1 92 ? 18.454 6.194 3.099 1.00 69.00 92 SER A N 1
ATOM 715 C CA . SER A 1 92 ? 18.077 7.162 2.056 1.00 69.00 92 SER A CA 1
ATOM 716 C C . SER A 1 92 ? 16.699 6.912 1.419 1.00 69.00 92 SER A C 1
ATOM 718 O O . SER A 1 92 ? 16.282 7.696 0.563 1.00 69.00 92 SER A O 1
ATOM 720 N N . GLY A 1 93 ? 15.991 5.851 1.822 1.00 79.31 93 GLY A N 1
ATOM 721 C CA . GLY A 1 93 ? 14.693 5.450 1.284 1.00 79.31 93 GLY A CA 1
ATOM 722 C C . GLY A 1 93 ? 13.562 5.412 2.316 1.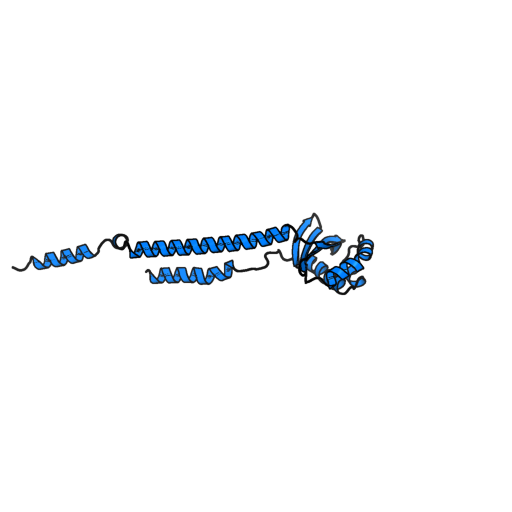00 79.31 93 GLY A C 1
ATOM 723 O O . GLY A 1 93 ? 13.747 5.634 3.516 1.00 79.31 93 GLY A O 1
ATOM 724 N N . ALA A 1 94 ? 12.362 5.122 1.824 1.00 85.25 94 ALA A N 1
ATOM 725 C CA . ALA A 1 94 ? 11.153 4.921 2.605 1.00 85.25 94 ALA A CA 1
ATOM 726 C C . ALA A 1 94 ? 10.483 3.607 2.195 1.00 85.25 94 ALA A C 1
ATOM 728 O O . ALA A 1 94 ? 10.216 3.382 1.016 1.00 85.25 94 ALA A O 1
ATOM 729 N N . TYR A 1 95 ? 10.200 2.763 3.178 1.00 86.50 95 TYR A N 1
ATOM 730 C CA . TYR A 1 95 ? 9.375 1.577 3.031 1.00 86.50 95 TYR A CA 1
ATOM 731 C C . TYR A 1 95 ? 7.945 1.917 3.439 1.00 86.50 95 TYR A C 1
ATOM 733 O O . TYR A 1 95 ? 7.705 2.480 4.513 1.00 86.50 95 TYR A O 1
ATOM 741 N N . LEU A 1 96 ? 7.006 1.621 2.555 1.00 87.00 96 LEU A N 1
ATOM 742 C CA . LEU A 1 96 ? 5.600 1.944 2.695 1.00 87.00 96 LEU A CA 1
ATOM 743 C C . LEU A 1 96 ? 4.808 0.656 2.583 1.00 87.00 96 LEU A C 1
ATOM 745 O O . LEU A 1 96 ? 4.913 -0.053 1.588 1.00 87.00 96 LEU A O 1
ATOM 749 N N . THR A 1 97 ? 3.962 0.399 3.566 1.00 86.75 97 THR A N 1
ATOM 750 C CA . THR A 1 97 ? 2.973 -0.671 3.473 1.00 86.75 97 THR A CA 1
ATOM 751 C C . THR A 1 97 ? 1.612 -0.022 3.365 1.00 86.75 97 THR A C 1
ATOM 753 O O . THR A 1 97 ? 1.235 0.789 4.209 1.00 86.75 97 THR A O 1
ATOM 756 N N . PHE A 1 98 ? 0.868 -0.375 2.334 1.00 85.94 98 PHE A N 1
ATOM 757 C CA . PHE A 1 98 ? -0.512 0.004 2.099 1.00 85.94 98 PHE A CA 1
ATOM 758 C C . PHE A 1 98 ? -1.399 -1.197 2.387 1.00 85.94 98 PHE A C 1
ATOM 760 O O . PHE A 1 98 ? -1.045 -2.325 2.064 1.00 85.94 98 PHE A O 1
ATOM 767 N N . ALA A 1 99 ? -2.561 -0.964 2.985 1.00 84.81 99 ALA A N 1
ATOM 768 C CA . ALA A 1 99 ? -3.512 -2.031 3.253 1.00 84.81 99 ALA A CA 1
ATOM 769 C C . ALA A 1 99 ? -4.939 -1.558 2.986 1.00 84.81 99 ALA A C 1
ATOM 771 O O . ALA A 1 99 ? -5.300 -0.408 3.266 1.00 84.81 99 ALA A O 1
ATOM 772 N N . GLY A 1 100 ? -5.756 -2.460 2.453 1.00 83.12 100 GLY A N 1
ATOM 773 C CA . GLY A 1 100 ? -7.179 -2.248 2.236 1.00 83.12 100 GLY A CA 1
ATOM 774 C C . GLY A 1 100 ? -7.941 -3.553 2.393 1.00 83.12 100 GLY A C 1
ATOM 775 O O . GLY A 1 100 ? -7.494 -4.601 1.935 1.00 83.12 100 GLY A O 1
ATOM 776 N N . GLN A 1 101 ? -9.095 -3.491 3.050 1.00 81.75 101 GLN A N 1
ATOM 777 C CA . GLN A 1 101 ? -9.947 -4.656 3.247 1.00 81.75 101 GLN A CA 1
ATOM 778 C C . GLN A 1 101 ? -10.896 -4.822 2.057 1.00 81.75 101 GLN A C 1
ATOM 780 O O . GLN A 1 101 ? -11.700 -3.931 1.784 1.00 81.75 101 GLN A O 1
ATOM 785 N N . HIS A 1 102 ? -10.830 -5.967 1.378 1.00 81.38 102 HIS A N 1
ATOM 786 C CA . HIS A 1 102 ? -11.727 -6.346 0.289 1.00 81.38 102 HIS A CA 1
ATOM 787 C C . HIS A 1 102 ? -12.552 -7.576 0.701 1.00 81.38 102 HIS A C 1
ATOM 789 O O . HIS A 1 102 ? -12.089 -8.717 0.662 1.00 81.38 102 HIS A O 1
ATOM 795 N N . GLY A 1 103 ? -13.783 -7.339 1.161 1.00 80.88 103 GLY A N 1
ATOM 796 C CA . GLY A 1 103 ? -14.626 -8.390 1.734 1.00 80.88 103 GLY A CA 1
ATOM 797 C C . GLY A 1 103 ? -14.012 -8.980 3.010 1.00 80.88 103 GLY A C 1
ATOM 798 O O . GLY A 1 103 ? -13.818 -8.270 3.999 1.00 80.88 103 GLY A O 1
ATOM 799 N N . LYS A 1 104 ? -13.718 -10.286 2.993 1.00 82.19 104 LYS A N 1
ATOM 800 C CA . LYS A 1 104 ? -13.063 -11.000 4.107 1.00 82.19 104 LYS A CA 1
ATOM 801 C C . LYS A 1 104 ? -11.534 -11.038 4.002 1.00 82.19 104 LYS A C 1
ATOM 803 O O . LYS A 1 104 ? -10.897 -11.444 4.964 1.00 82.19 104 LYS A O 1
ATOM 808 N N . MET A 1 105 ? -10.965 -10.618 2.872 1.00 83.62 105 MET A N 1
ATOM 809 C CA . MET A 1 105 ? -9.521 -10.634 2.644 1.00 83.62 105 MET A CA 1
ATOM 810 C C . MET A 1 105 ? -8.925 -9.233 2.776 1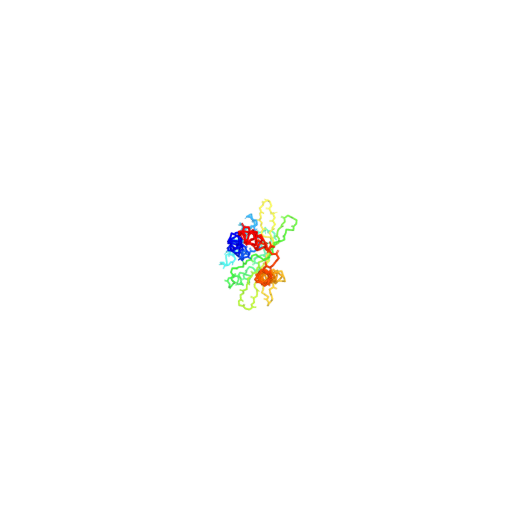.00 83.62 105 MET A C 1
ATOM 812 O O . MET A 1 105 ? -9.583 -8.215 2.544 1.00 83.62 105 MET A O 1
ATOM 816 N N . TRP A 1 106 ? -7.650 -9.191 3.123 1.00 86.00 106 TRP A N 1
ATOM 817 C CA . TRP A 1 106 ? -6.825 -7.997 3.141 1.00 86.00 106 TRP A CA 1
ATOM 818 C C . TRP A 1 106 ? -5.925 -7.985 1.920 1.00 86.00 106 TRP A C 1
ATOM 820 O O . TRP A 1 106 ? -5.265 -8.969 1.613 1.00 86.00 106 TRP A O 1
ATOM 830 N N . ILE A 1 107 ? -5.899 -6.853 1.231 1.00 88.25 107 ILE A N 1
ATOM 831 C CA . ILE A 1 107 ? -4.954 -6.590 0.154 1.00 88.25 107 ILE A CA 1
ATOM 832 C C . ILE A 1 107 ? -3.878 -5.699 0.747 1.00 88.25 107 ILE A C 1
ATOM 834 O O . ILE A 1 107 ? -4.163 -4.583 1.198 1.00 88.25 107 ILE A O 1
ATOM 838 N N . ILE A 1 108 ? -2.662 -6.223 0.784 1.00 88.94 108 ILE A N 1
ATOM 839 C CA . ILE A 1 108 ? -1.482 -5.576 1.335 1.00 88.94 108 ILE A CA 1
ATOM 840 C C . ILE A 1 108 ? -0.580 -5.264 0.153 1.00 88.94 108 ILE A C 1
ATOM 842 O O . ILE A 1 108 ? -0.329 -6.121 -0.684 1.00 88.94 108 ILE A O 1
ATOM 846 N N . SER A 1 109 ? -0.118 -4.027 0.048 1.00 90.31 109 SER A N 1
ATOM 847 C CA . SER A 1 109 ? 0.865 -3.660 -0.956 1.00 90.31 109 SER A CA 1
ATOM 848 C C . SER A 1 109 ? 2.053 -2.999 -0.301 1.00 90.31 109 SER A C 1
ATOM 850 O O . SER A 1 109 ? 1.911 -2.031 0.441 1.00 90.31 109 SER A O 1
ATOM 852 N N . GLU A 1 110 ? 3.224 -3.535 -0.577 1.00 91.12 110 GLU A N 1
ATOM 853 C CA . GLU A 1 110 ? 4.482 -3.047 -0.046 1.00 91.12 110 GLU A CA 1
ATOM 854 C C . GLU A 1 110 ? 5.212 -2.294 -1.144 1.00 91.12 110 GLU A C 1
ATOM 856 O O . GLU A 1 110 ? 5.207 -2.718 -2.294 1.00 91.12 110 GLU A O 1
ATOM 861 N N . VAL A 1 111 ? 5.790 -1.143 -0.820 1.00 91.88 111 VAL A N 1
ATOM 862 C CA . VAL A 1 111 ? 6.502 -0.293 -1.774 1.00 91.88 111 VAL A CA 1
ATOM 863 C C . VAL A 1 111 ? 7.731 0.282 -1.099 1.00 91.88 111 VAL A C 1
ATOM 865 O O . VAL A 1 111 ? 7.633 0.951 -0.069 1.00 91.88 111 VAL A O 1
ATOM 868 N N . ARG A 1 112 ? 8.894 0.094 -1.717 1.00 91.00 112 ARG A N 1
ATOM 869 C CA . ARG A 1 112 ? 10.131 0.767 -1.331 1.00 91.00 112 ARG A CA 1
ATOM 870 C C . ARG A 1 112 ? 10.413 1.899 -2.301 1.00 91.00 112 ARG A C 1
ATOM 872 O O . ARG A 1 112 ? 10.560 1.684 -3.502 1.00 91.00 112 ARG A O 1
ATOM 879 N N . VAL A 1 113 ? 10.518 3.107 -1.770 1.00 91.06 113 VAL A N 1
ATOM 880 C CA . VAL A 1 113 ? 10.902 4.302 -2.519 1.00 91.06 113 VAL A CA 1
ATOM 881 C C . VAL A 1 113 ? 12.315 4.693 -2.118 1.00 91.06 113 VAL A C 1
ATOM 883 O O . VAL A 1 113 ? 12.591 4.900 -0.938 1.00 91.06 113 VAL A O 1
ATOM 886 N N . VAL A 1 114 ? 13.208 4.835 -3.090 1.00 90.00 114 VAL A N 1
ATOM 887 C CA . VAL A 1 114 ? 14.592 5.284 -2.886 1.00 90.00 114 VAL A CA 1
ATOM 888 C C . VAL A 1 114 ? 14.868 6.544 -3.689 1.00 90.00 114 VAL A C 1
ATOM 890 O O . VAL A 1 114 ? 14.168 6.858 -4.652 1.00 90.00 114 VAL A O 1
ATOM 893 N N . ARG A 1 115 ? 15.902 7.291 -3.304 1.00 87.44 115 ARG A N 1
ATOM 894 C CA . ARG A 1 115 ? 16.376 8.428 -4.096 1.00 87.44 115 ARG A CA 1
ATOM 895 C C . ARG A 1 115 ? 17.373 7.953 -5.149 1.00 87.44 115 ARG A C 1
ATOM 897 O O . ARG A 1 115 ? 18.514 7.641 -4.828 1.00 87.44 115 ARG A O 1
ATOM 904 N N . TYR A 1 116 ? 16.965 7.982 -6.413 1.00 83.62 116 TYR A N 1
ATOM 905 C CA . TYR A 1 116 ? 17.834 7.752 -7.562 1.00 83.62 116 TYR A CA 1
ATOM 906 C C . TYR A 1 116 ? 18.186 9.093 -8.219 1.00 83.62 116 TYR A C 1
ATOM 908 O O . TYR A 1 116 ? 17.309 9.794 -8.720 1.00 83.62 116 TYR A O 1
ATOM 916 N N . ARG A 1 117 ? 19.468 9.493 -8.195 1.00 83.25 117 ARG A N 1
ATOM 917 C CA . ARG A 1 117 ? 19.939 10.798 -8.721 1.00 83.25 117 ARG A CA 1
ATOM 918 C C . ARG A 1 117 ? 19.090 11.988 -8.221 1.00 83.25 117 ARG A C 1
ATOM 920 O O . ARG A 1 117 ? 18.641 12.815 -9.010 1.00 83.25 117 ARG A O 1
ATOM 927 N N . ASN A 1 118 ? 18.836 12.039 -6.908 1.00 82.81 118 ASN A N 1
ATOM 928 C CA . ASN A 1 118 ? 17.969 13.018 -6.226 1.00 82.81 118 ASN A CA 1
ATOM 929 C C . ASN A 1 118 ? 16.476 12.995 -6.603 1.00 82.81 118 ASN A C 1
ATOM 931 O O . ASN A 1 118 ? 15.733 13.867 -6.157 1.00 82.81 118 ASN A O 1
ATOM 935 N N . LYS A 1 119 ? 16.005 11.996 -7.355 1.00 86.94 119 LYS A N 1
ATOM 936 C CA . LYS A 1 119 ? 14.581 11.799 -7.650 1.00 86.94 119 LYS A CA 1
ATOM 937 C C . LYS A 1 119 ? 14.046 10.578 -6.896 1.00 86.94 119 LYS A C 1
ATOM 939 O O . LYS A 1 119 ? 14.684 9.527 -6.954 1.00 86.94 119 LYS A O 1
ATOM 944 N N . PRO A 1 120 ? 12.914 10.679 -6.180 1.00 89.06 120 PRO A N 1
ATOM 945 C CA . PRO A 1 120 ? 12.276 9.509 -5.590 1.00 89.06 120 PRO A CA 1
ATOM 946 C C . PRO A 1 120 ? 11.798 8.561 -6.700 1.00 89.06 120 PRO A C 1
ATOM 948 O O . PRO A 1 120 ? 11.174 8.995 -7.667 1.00 89.06 120 PRO A O 1
ATOM 951 N N . MET A 1 121 ? 12.120 7.278 -6.573 1.00 92.56 121 MET A N 1
ATOM 952 C CA . MET A 1 121 ? 11.740 6.212 -7.502 1.00 92.56 121 MET A CA 1
ATOM 953 C C . MET A 1 121 ? 11.432 4.932 -6.728 1.00 92.56 121 MET A C 1
ATOM 955 O O . MET A 1 121 ? 11.964 4.714 -5.640 1.00 92.56 121 MET A O 1
ATOM 959 N N . ILE A 1 122 ? 10.564 4.093 -7.284 1.00 93.31 122 ILE A N 1
ATOM 960 C CA . ILE A 1 122 ? 10.162 2.817 -6.694 1.00 93.31 122 ILE A CA 1
ATOM 961 C C . ILE A 1 122 ? 11.235 1.779 -7.002 1.00 93.31 122 ILE A C 1
ATOM 963 O O . ILE A 1 122 ? 11.453 1.431 -8.156 1.00 93.31 122 ILE A O 1
ATOM 967 N N . GLU A 1 123 ? 11.916 1.307 -5.968 1.00 93.31 123 GLU A N 1
ATOM 968 C CA . GLU A 1 123 ? 12.934 0.255 -6.068 1.00 93.31 123 GLU A CA 1
ATOM 969 C C . GLU A 1 123 ? 12.337 -1.138 -5.908 1.00 93.31 123 GLU A C 1
ATOM 971 O O . GLU A 1 123 ? 12.922 -2.113 -6.351 1.00 93.31 123 GLU A O 1
ATOM 976 N N . TYR A 1 124 ? 11.184 -1.229 -5.257 1.00 92.12 124 TYR A N 1
ATOM 977 C CA . TYR A 1 124 ? 10.496 -2.484 -5.019 1.00 92.12 124 TYR A CA 1
ATOM 978 C C . TYR A 1 124 ? 9.018 -2.204 -4.831 1.00 92.12 124 TYR A C 1
ATOM 980 O O . TYR A 1 124 ? 8.646 -1.209 -4.198 1.00 92.12 124 TYR A O 1
ATOM 988 N N . TRP A 1 125 ? 8.181 -3.089 -5.349 1.00 93.88 125 TRP A N 1
ATOM 989 C CA . TRP A 1 125 ? 6.788 -3.144 -4.954 1.00 93.88 125 TRP A CA 1
ATOM 990 C C . TRP A 1 125 ? 6.278 -4.575 -5.006 1.00 93.88 125 TRP A C 1
ATOM 992 O O . TRP A 1 125 ? 6.749 -5.367 -5.815 1.00 93.88 125 TRP A O 1
ATOM 1002 N N . ASP A 1 126 ? 5.311 -4.877 -4.155 1.00 92.19 126 ASP A N 1
ATOM 1003 C CA . ASP A 1 126 ? 4.625 -6.161 -4.113 1.00 92.19 126 ASP A CA 1
ATOM 1004 C C . ASP A 1 126 ? 3.166 -5.955 -3.691 1.00 92.19 126 ASP A C 1
ATOM 1006 O O . ASP A 1 126 ? 2.802 -4.929 -3.094 1.00 92.19 126 ASP A O 1
ATOM 1010 N N . VAL A 1 127 ? 2.308 -6.899 -4.060 1.00 91.19 127 VAL A N 1
ATOM 1011 C CA . VAL A 1 127 ? 0.894 -6.927 -3.705 1.00 91.19 127 VAL A CA 1
ATOM 1012 C C . VAL A 1 127 ? 0.523 -8.344 -3.307 1.00 91.19 127 VAL A C 1
ATOM 1014 O O . VAL A 1 127 ? 0.454 -9.243 -4.140 1.00 91.19 127 VAL A O 1
ATOM 1017 N N . THR A 1 128 ? 0.179 -8.514 -2.039 1.00 88.88 128 THR A N 1
ATOM 1018 C CA . THR A 1 128 ? -0.231 -9.791 -1.470 1.00 88.88 128 THR A CA 1
ATOM 1019 C C . THR A 1 128 ? -1.667 -9.727 -0.967 1.00 88.88 128 THR A C 1
ATOM 1021 O O . THR A 1 128 ? -2.179 -8.689 -0.536 1.00 88.88 128 THR A O 1
ATOM 1024 N N . THR A 1 129 ? -2.349 -10.865 -1.038 1.00 87.00 129 THR A N 1
ATOM 1025 C CA . THR A 1 129 ? -3.653 -11.070 -0.405 1.00 87.00 129 THR A CA 1
ATOM 1026 C C . THR A 1 129 ? -3.465 -11.914 0.845 1.00 87.00 129 THR A C 1
ATOM 1028 O O . THR A 1 129 ? -2.851 -12.975 0.777 1.00 87.00 129 THR A O 1
ATOM 1031 N N . ALA A 1 130 ? -4.008 -11.469 1.971 1.00 84.94 130 ALA A N 1
ATOM 1032 C CA . ALA A 1 130 ? -3.916 -12.163 3.247 1.00 84.94 130 ALA A CA 1
ATOM 1033 C C . ALA A 1 130 ? -5.297 -12.294 3.898 1.00 84.94 130 ALA A C 1
ATOM 1035 O O . ALA A 1 130 ? -6.134 -11.399 3.801 1.00 84.94 130 ALA A O 1
ATOM 1036 N N . ASP A 1 131 ? -5.522 -13.382 4.633 1.00 81.56 131 ASP A N 1
ATOM 1037 C CA . ASP A 1 131 ? -6.757 -13.568 5.411 1.00 81.56 131 ASP A CA 1
ATOM 1038 C C . ASP A 1 131 ? -6.803 -12.674 6.658 1.00 81.56 131 ASP A C 1
ATOM 1040 O O . ASP A 1 131 ? -7.863 -12.415 7.229 1.00 81.56 131 ASP A O 1
ATOM 1044 N N . LYS A 1 132 ? -5.637 -12.193 7.098 1.00 77.62 132 LYS A N 1
ATOM 1045 C CA . LYS A 1 132 ? -5.474 -11.360 8.288 1.00 77.62 132 LYS A CA 1
ATOM 1046 C C . LYS A 1 132 ? -4.955 -9.985 7.902 1.00 77.62 132 LYS A C 1
ATOM 1048 O O . LYS A 1 132 ? -4.175 -9.840 6.963 1.00 77.62 132 LYS A O 1
ATOM 1053 N N . ALA A 1 133 ? -5.385 -8.978 8.656 1.00 71.94 133 ALA A N 1
ATOM 1054 C CA . ALA A 1 133 ? -4.818 -7.648 8.528 1.00 71.94 133 ALA A CA 1
ATOM 1055 C C . ALA A 1 133 ? -3.333 -7.686 8.932 1.00 71.94 133 ALA A C 1
ATOM 1057 O O . ALA A 1 133 ? -2.965 -8.498 9.786 1.00 71.94 133 ALA A O 1
ATOM 1058 N N . PRO A 1 134 ? -2.490 -6.796 8.381 1.00 71.44 134 PRO A N 1
ATOM 1059 C CA . PRO A 1 134 ? -1.133 -6.626 8.884 1.00 71.44 134 PRO A CA 1
ATOM 1060 C C . PRO A 1 134 ? -1.164 -6.375 10.398 1.00 71.44 134 PRO A C 1
ATOM 1062 O O . PRO A 1 134 ? -1.989 -5.578 10.855 1.00 71.44 134 PRO A O 1
ATOM 1065 N N . GLU A 1 135 ? -0.256 -6.985 11.166 1.00 67.75 135 GLU A N 1
ATOM 1066 C CA . GLU A 1 135 ? -0.215 -6.873 12.642 1.00 67.75 135 GLU A CA 1
ATOM 1067 C C . GLU A 1 135 ? -0.195 -5.414 13.142 1.00 67.75 135 GLU A C 1
ATOM 1069 O O . GLU A 1 135 ? -0.687 -5.068 14.215 1.00 67.75 135 GLU A O 1
ATOM 1074 N N . LEU A 1 136 ? 0.336 -4.508 12.328 1.00 62.50 136 LEU A N 1
ATOM 1075 C CA . LEU A 1 136 ? 0.407 -3.078 12.627 1.00 62.50 136 LEU A CA 1
ATOM 1076 C C . LEU A 1 136 ? -0.926 -2.348 12.377 1.00 62.50 136 LEU A C 1
ATOM 1078 O O . LEU A 1 136 ? -1.245 -1.372 13.064 1.00 62.50 136 LEU A O 1
ATOM 1082 N N . VAL A 1 137 ? -1.746 -2.836 11.439 1.00 63.88 137 VAL A N 1
ATOM 1083 C CA . VAL A 1 137 ? -3.129 -2.365 11.248 1.00 63.88 137 VAL A CA 1
ATOM 1084 C C . VAL A 1 137 ? -4.007 -2.852 12.397 1.00 63.88 137 VAL A C 1
ATOM 1086 O O . VAL A 1 137 ? -4.808 -2.068 12.906 1.00 63.88 137 VAL A O 1
ATOM 1089 N N . THR A 1 138 ? -3.829 -4.095 12.857 1.00 61.88 138 THR A N 1
ATOM 1090 C CA . THR A 1 138 ? -4.547 -4.587 14.044 1.00 61.88 138 THR A CA 1
ATOM 1091 C C . THR A 1 138 ? -4.152 -3.794 15.283 1.00 61.88 138 THR A C 1
ATOM 1093 O O . THR A 1 138 ? -5.033 -3.281 15.961 1.00 61.88 138 THR A O 1
ATOM 1096 N N . HIS A 1 139 ? -2.858 -3.542 15.512 1.00 62.75 139 HIS A N 1
ATOM 1097 C CA . HIS A 1 139 ? -2.404 -2.781 16.683 1.00 62.75 139 HIS A CA 1
ATOM 1098 C C . HIS A 1 139 ? -2.928 -1.333 16.702 1.00 62.75 139 HIS A C 1
ATOM 1100 O O . HIS A 1 139 ? -3.285 -0.800 17.755 1.00 62.75 139 HIS A O 1
ATOM 1106 N N . THR A 1 140 ? -3.007 -0.667 15.545 1.00 61.38 140 THR A N 1
ATOM 1107 C CA . THR A 1 140 ? -3.577 0.691 15.460 1.00 61.38 140 THR A CA 1
ATOM 1108 C C . THR A 1 140 ? -5.099 0.701 15.612 1.00 61.38 140 THR A C 1
ATOM 1110 O O . THR A 1 140 ? -5.640 1.617 16.237 1.00 61.38 140 THR A O 1
ATOM 1113 N N . GLN A 1 141 ? -5.807 -0.301 15.0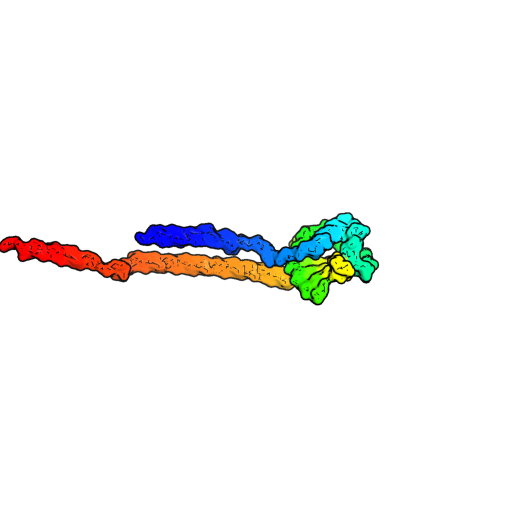85 1.00 61.81 141 GLN A N 1
ATOM 1114 C CA . GLN A 1 141 ? -7.249 -0.457 15.307 1.00 61.81 141 GLN A CA 1
ATOM 1115 C C . GLN A 1 141 ? -7.573 -0.787 16.768 1.00 61.81 141 GLN A C 1
ATOM 1117 O O . GLN A 1 141 ? -8.510 -0.210 17.327 1.00 61.81 141 GLN A O 1
ATOM 1122 N N . ASP A 1 142 ? -6.776 -1.647 17.397 1.00 61.44 142 ASP A N 1
ATOM 1123 C CA . ASP A 1 142 ? -6.922 -2.012 18.800 1.00 61.44 142 ASP A CA 1
ATOM 1124 C C . ASP A 1 142 ? -6.630 -0.815 19.697 1.00 61.44 142 ASP A C 1
ATOM 1126 O O . ASP A 1 142 ? -7.456 -0.500 20.551 1.00 61.44 142 ASP A O 1
ATOM 1130 N N . MET A 1 143 ? -5.557 -0.051 19.450 1.00 59.69 143 MET A N 1
ATOM 1131 C CA . MET A 1 143 ? -5.323 1.203 20.179 1.00 59.69 143 MET A CA 1
ATOM 1132 C C . MET A 1 143 ? -6.504 2.166 20.055 1.00 59.69 143 MET A C 1
ATOM 1134 O O . MET A 1 143 ? -6.938 2.698 21.071 1.00 59.69 143 MET A O 1
ATOM 1138 N N . LYS A 1 144 ? -7.078 2.358 18.856 1.00 62.53 144 LYS A N 1
ATOM 1139 C CA . LYS A 1 144 ? -8.271 3.211 18.698 1.00 62.53 144 LYS A CA 1
ATOM 1140 C C . LYS A 1 144 ? -9.433 2.712 19.562 1.00 62.53 144 LYS A C 1
ATOM 1142 O O . LYS A 1 144 ? -10.066 3.517 20.244 1.00 62.53 144 LYS A O 1
ATOM 1147 N N . ARG A 1 145 ? -9.700 1.401 19.571 1.00 65.81 145 ARG A N 1
ATOM 1148 C CA . ARG A 1 145 ? -10.743 0.801 20.424 1.00 65.81 145 ARG A CA 1
ATOM 1149 C C . ARG A 1 145 ? -10.448 1.012 21.907 1.00 65.81 145 ARG A C 1
ATOM 1151 O O . ARG A 1 145 ? -11.324 1.485 22.625 1.00 65.81 145 ARG A O 1
ATOM 1158 N N . TYR A 1 146 ? -9.223 0.741 22.353 1.00 67.31 146 TYR A N 1
ATOM 1159 C CA . TYR A 1 146 ? -8.799 0.964 23.737 1.00 67.31 146 TYR A CA 1
ATOM 1160 C C . TYR A 1 146 ? -8.929 2.427 24.153 1.00 67.31 146 TYR A C 1
ATOM 1162 O O . TYR A 1 146 ? -9.453 2.703 25.228 1.00 67.31 146 TYR A O 1
ATOM 1170 N N . THR A 1 147 ? -8.519 3.374 23.308 1.00 68.56 147 THR A N 1
ATOM 1171 C CA . THR A 1 147 ? -8.647 4.807 23.592 1.00 68.56 147 THR A CA 1
ATOM 1172 C C . THR A 1 147 ? -10.110 5.227 23.715 1.00 68.56 147 THR A C 1
ATOM 1174 O O . THR A 1 147 ? -10.437 5.983 24.626 1.00 68.56 147 THR A O 1
ATOM 1177 N N . ILE A 1 148 ? -11.003 4.706 22.866 1.00 69.12 148 ILE A N 1
ATOM 1178 C CA . ILE A 1 148 ? -12.449 4.969 22.964 1.00 69.12 148 ILE A CA 1
ATOM 1179 C C . ILE A 1 148 ? -13.018 4.409 24.274 1.00 69.12 148 ILE A C 1
ATOM 1181 O O . ILE A 1 148 ? -13.738 5.119 24.978 1.00 69.12 148 ILE A O 1
ATOM 1185 N N . TYR A 1 149 ? -12.674 3.170 24.639 1.00 72.31 149 TYR A N 1
ATOM 1186 C CA . TYR A 1 149 ? -13.111 2.587 25.910 1.00 72.31 149 TYR A CA 1
ATOM 1187 C C . TYR A 1 149 ? -12.569 3.363 27.113 1.00 72.31 149 TYR A C 1
ATOM 1189 O O . TYR A 1 149 ? -13.330 3.668 28.029 1.00 72.31 149 TYR A O 1
ATOM 1197 N N . ALA A 1 150 ? -11.295 3.758 27.084 1.00 73.44 150 ALA A N 1
ATOM 1198 C CA . ALA A 1 150 ? -10.687 4.580 28.124 1.00 73.44 150 ALA A CA 1
ATOM 1199 C C . ALA A 1 150 ? -11.410 5.933 28.264 1.00 73.44 150 ALA A C 1
ATOM 1201 O O . ALA A 1 150 ? -11.798 6.315 29.368 1.00 73.44 150 ALA A O 1
ATOM 1202 N N . LEU A 1 151 ? -11.692 6.619 27.153 1.00 75.44 151 LEU A N 1
ATOM 1203 C CA . LEU A 1 151 ? -12.467 7.865 27.148 1.00 75.44 151 LEU A CA 1
ATOM 1204 C C . LEU A 1 151 ? -13.870 7.684 27.735 1.00 75.44 151 LEU A C 1
ATOM 1206 O O . LEU A 1 151 ? -14.294 8.505 28.549 1.00 75.44 151 LEU A O 1
ATOM 1210 N N . MET A 1 152 ? -14.565 6.596 27.390 1.00 74.75 152 MET A N 1
ATOM 1211 C CA . MET A 1 152 ? -15.860 6.283 28.000 1.00 74.75 152 MET A CA 1
ATOM 1212 C C . MET A 1 152 ? -15.732 6.060 29.509 1.00 74.75 152 MET A C 1
ATOM 1214 O O . MET A 1 152 ? -16.519 6.623 30.265 1.00 74.75 152 MET A O 1
ATOM 1218 N N . THR A 1 153 ? -14.729 5.308 29.973 1.00 74.44 153 THR A N 1
ATOM 1219 C CA . THR A 1 153 ? -14.534 5.087 31.418 1.00 74.44 153 THR A CA 1
ATOM 1220 C C . THR A 1 153 ? -14.257 6.382 32.180 1.00 74.44 153 THR A C 1
ATOM 1222 O O . THR A 1 153 ? -14.839 6.590 33.245 1.00 74.44 153 THR A O 1
ATOM 1225 N N . VAL A 1 154 ? -13.457 7.297 31.619 1.00 77.88 154 VAL A N 1
ATOM 1226 C CA . VAL A 1 154 ? -13.210 8.621 32.215 1.00 77.88 154 VAL A CA 1
ATOM 1227 C C . VAL A 1 154 ? -14.491 9.454 32.248 1.00 77.88 154 VAL A C 1
ATOM 1229 O O . VAL A 1 154 ? -14.785 10.075 33.268 1.00 77.88 154 VAL A O 1
ATOM 1232 N N . ALA A 1 155 ? -15.290 9.433 31.176 1.00 78.69 155 ALA A N 1
ATOM 1233 C CA . ALA A 1 155 ? -16.571 10.134 31.138 1.00 78.69 155 ALA A CA 1
ATOM 1234 C C . ALA A 1 155 ? -17.545 9.608 32.209 1.00 78.69 155 ALA A C 1
ATOM 1236 O O . ALA A 1 155 ? -18.149 10.400 32.935 1.00 78.69 155 ALA A O 1
ATOM 1237 N N . PHE A 1 156 ? -17.650 8.285 32.372 1.00 80.50 156 PHE A N 1
ATOM 1238 C CA . PHE A 1 156 ? -18.470 7.676 33.425 1.00 80.50 156 PHE A CA 1
ATOM 1239 C C . PHE A 1 156 ? -17.964 8.015 34.831 1.00 80.50 156 PHE A C 1
ATOM 1241 O O . PHE A 1 156 ? -18.769 8.361 35.695 1.00 80.50 156 PHE A O 1
ATOM 1248 N N . ALA A 1 157 ? -16.649 7.973 35.063 1.00 81.00 157 ALA A N 1
ATOM 1249 C CA . ALA A 1 157 ? -16.060 8.339 36.349 1.00 81.00 157 ALA A CA 1
ATOM 1250 C C . ALA A 1 157 ? -16.315 9.816 36.698 1.00 81.00 157 ALA A C 1
ATOM 1252 O O . ALA A 1 157 ? -16.670 10.130 37.835 1.00 81.00 157 ALA A O 1
ATOM 1253 N N . ALA A 1 158 ? -16.207 10.716 35.717 1.00 81.69 158 ALA A N 1
ATOM 1254 C CA . ALA A 1 158 ? -16.512 12.133 35.895 1.00 81.69 158 ALA A CA 1
ATOM 1255 C C . ALA A 1 158 ? -17.995 12.362 36.235 1.00 81.69 158 ALA A C 1
ATOM 1257 O O . ALA A 1 158 ? -18.302 13.108 37.166 1.00 81.69 158 ALA A O 1
ATOM 1258 N N . LEU A 1 159 ? -18.915 11.682 35.539 1.00 83.88 159 LEU A N 1
ATOM 1259 C CA . LEU A 1 159 ? -20.352 11.749 35.832 1.00 83.88 159 LEU A CA 1
ATOM 1260 C C . LEU A 1 159 ? -20.684 11.193 37.223 1.00 83.88 159 LEU A C 1
ATOM 1262 O O . LEU A 1 159 ? -21.458 11.810 37.957 1.00 83.88 159 LEU A O 1
ATOM 1266 N N . ALA A 1 160 ? -20.073 10.074 37.618 1.00 82.62 160 ALA A N 1
ATOM 1267 C CA . ALA A 1 160 ? -20.246 9.495 38.949 1.00 82.62 160 ALA A CA 1
ATOM 1268 C C . ALA A 1 160 ? -19.698 10.419 40.050 1.00 82.62 160 ALA A C 1
ATOM 1270 O O . ALA A 1 160 ? -20.359 10.628 41.069 1.00 82.62 160 ALA A O 1
ATOM 1271 N N . GLY A 1 161 ? -18.533 11.035 39.828 1.00 81.44 161 GLY A N 1
ATOM 1272 C CA . GLY A 1 161 ? -17.962 12.035 40.731 1.00 81.44 161 GLY A CA 1
ATOM 1273 C C . GLY A 1 161 ? -18.864 13.261 40.886 1.00 81.44 161 GLY A C 1
ATOM 1274 O O . GLY A 1 161 ? -19.102 13.715 42.006 1.00 81.44 161 GLY A O 1
ATOM 1275 N N . LEU A 1 162 ? -19.439 13.749 39.783 1.00 81.56 162 LEU A N 1
ATOM 1276 C CA . LEU A 1 162 ? -20.379 14.870 39.796 1.00 81.56 162 LEU A CA 1
ATOM 1277 C C . LEU A 1 162 ? -21.672 14.516 40.550 1.00 81.56 162 LEU A C 1
ATOM 1279 O O . LEU A 1 162 ? -22.139 15.303 41.373 1.00 81.56 162 LEU A O 1
ATOM 1283 N N . ALA A 1 163 ? -22.222 13.320 40.326 1.00 80.81 163 ALA A N 1
ATOM 1284 C CA . ALA A 1 163 ? -23.391 12.826 41.051 1.00 80.81 163 ALA A CA 1
ATOM 1285 C C . ALA A 1 163 ? -23.120 12.705 42.560 1.00 80.81 163 ALA A C 1
ATOM 1287 O O . ALA A 1 163 ? -23.957 13.106 43.370 1.00 80.81 163 ALA A O 1
ATOM 1288 N N . SER A 1 164 ? -21.932 12.225 42.936 1.00 80.56 164 SER A N 1
ATOM 1289 C CA . SER A 1 164 ? -21.505 12.120 44.334 1.00 80.56 164 SER A CA 1
ATOM 1290 C C . SER A 1 164 ? -21.366 13.500 44.992 1.00 80.56 164 SER A C 1
ATOM 1292 O O . SER A 1 164 ? -21.881 13.722 46.087 1.00 80.56 164 SER A O 1
ATOM 1294 N N . LEU A 1 165 ? -20.780 14.479 44.292 1.00 79.62 165 LEU A N 1
ATOM 1295 C CA . LEU A 1 165 ? -20.720 15.879 44.736 1.00 79.62 165 LEU A CA 1
ATOM 1296 C C . LEU A 1 165 ? -22.114 16.484 44.941 1.00 79.62 165 LEU A C 1
ATOM 1298 O O . LEU A 1 165 ? -22.373 17.092 45.980 1.00 79.62 165 LEU A O 1
ATOM 1302 N N . ILE A 1 166 ? -23.027 16.290 43.984 1.00 80.62 166 ILE A N 1
ATOM 1303 C CA . ILE A 1 166 ? -24.419 16.754 44.095 1.00 80.62 166 ILE A CA 1
ATOM 1304 C C . ILE A 1 166 ? -25.102 16.107 45.304 1.00 80.62 166 ILE A C 1
ATOM 1306 O O . ILE A 1 166 ? -25.797 16.794 46.055 1.00 80.62 166 ILE A O 1
ATOM 1310 N N . TRP A 1 167 ? -24.889 14.807 45.521 1.00 77.50 167 TRP A N 1
ATOM 1311 C CA . TRP A 1 167 ? -25.432 14.095 46.674 1.00 77.50 167 TRP A CA 1
ATOM 1312 C C . TRP A 1 167 ? -24.898 14.657 47.998 1.00 77.50 167 TRP A C 1
ATOM 1314 O O . TRP A 1 167 ? -25.694 14.947 48.890 1.00 77.50 167 TRP A O 1
ATOM 1324 N N . VAL A 1 168 ? -23.588 14.905 48.114 1.00 76.44 168 VAL A N 1
ATOM 1325 C CA . VAL A 1 168 ? -22.986 15.509 49.317 1.00 76.44 168 VAL A CA 1
ATOM 1326 C C . VAL A 1 168 ? -23.547 16.907 49.580 1.00 76.44 168 VAL A C 1
ATOM 1328 O O . VAL A 1 168 ? -23.966 17.184 50.701 1.00 76.44 168 VAL A O 1
ATOM 1331 N N . VAL A 1 169 ? -23.625 17.774 48.565 1.00 73.50 169 VAL A N 1
ATOM 1332 C CA . VAL A 1 169 ? -24.185 19.133 48.715 1.00 73.50 169 VAL A CA 1
ATOM 1333 C C . VAL A 1 169 ? -25.654 19.084 49.142 1.00 73.50 169 VAL A C 1
ATOM 1335 O O . VAL A 1 169 ? -26.075 19.860 49.998 1.00 73.50 169 VAL A O 1
ATOM 1338 N N . ARG A 1 170 ? -26.438 18.163 48.572 1.00 68.50 170 ARG A N 1
ATOM 1339 C CA . ARG A 1 170 ? -27.866 18.017 48.879 1.00 68.50 170 ARG A CA 1
ATOM 1340 C C . ARG A 1 170 ? -28.114 17.437 50.272 1.00 68.50 170 ARG A C 1
ATOM 1342 O O . ARG A 1 170 ? -29.076 17.839 50.917 1.00 68.50 170 ARG A O 1
ATOM 1349 N N . ASN A 1 171 ? -27.282 16.497 50.718 1.00 67.38 171 ASN A N 1
ATOM 1350 C CA . ASN A 1 171 ? -27.515 15.731 51.944 1.00 67.38 171 ASN A CA 1
ATOM 1351 C C . ASN A 1 171 ? -26.701 16.234 53.153 1.00 67.38 171 ASN A C 1
ATOM 1353 O O . ASN A 1 171 ? -26.964 15.811 54.274 1.00 67.38 171 ASN A O 1
ATOM 1357 N N . ARG A 1 172 ? -25.713 17.122 52.947 1.00 59.66 172 ARG A N 1
ATOM 1358 C CA . ARG A 1 172 ? -24.876 17.735 54.000 1.00 59.66 172 ARG A CA 1
ATOM 1359 C C . ARG A 1 172 ? -24.789 19.260 53.860 1.00 59.66 172 ARG A C 1
ATOM 1361 O O . ARG A 1 172 ? -23.705 19.842 53.815 1.00 59.66 172 ARG A O 1
ATOM 1368 N N . THR A 1 173 ? -25.936 19.928 53.836 1.00 54.53 173 THR A N 1
ATOM 1369 C CA . THR A 1 173 ? -26.034 21.400 53.768 1.00 54.53 173 THR A CA 1
ATOM 1370 C C . THR A 1 173 ? -25.349 22.119 54.941 1.00 54.53 173 THR A C 1
ATOM 1372 O O . THR A 1 173 ? -24.922 23.260 54.790 1.00 54.53 173 THR A O 1
ATOM 1375 N N . HIS A 1 174 ? -25.151 21.430 56.070 1.00 54.72 174 HIS A N 1
ATOM 1376 C CA . HIS A 1 174 ? -24.513 21.942 57.293 1.00 54.72 174 HIS A CA 1
ATOM 1377 C C . HIS A 1 174 ? -23.011 22.268 57.155 1.00 54.72 174 HIS A C 1
ATOM 1379 O O . HIS A 1 174 ? -22.452 22.920 58.028 1.00 54.72 174 HIS A O 1
ATOM 1385 N N . ILE A 1 175 ? -22.336 21.794 56.097 1.00 53.66 175 ILE A N 1
ATOM 1386 C CA . ILE A 1 175 ? -20.878 21.967 55.917 1.00 53.66 175 ILE A CA 1
ATOM 1387 C C . ILE A 1 175 ? -20.545 23.231 55.100 1.00 53.66 175 ILE A C 1
ATOM 1389 O O . ILE A 1 175 ? -19.478 23.810 55.268 1.00 53.66 175 ILE A O 1
ATOM 1393 N N . ILE A 1 176 ? -21.446 23.673 54.213 1.00 49.25 176 ILE A N 1
ATOM 1394 C CA . ILE A 1 176 ? -21.173 24.745 53.229 1.00 49.25 176 ILE A CA 1
ATOM 1395 C C . ILE A 1 176 ? -21.684 26.112 53.711 1.00 49.25 176 ILE A C 1
ATOM 1397 O O . ILE A 1 176 ? -21.167 27.149 53.303 1.00 49.25 176 ILE A O 1
ATOM 1401 N N . ALA A 1 177 ? -22.663 26.122 54.611 1.00 49.72 177 ALA A N 1
ATOM 1402 C CA . ALA A 1 177 ? -23.086 27.313 55.329 1.00 49.72 177 ALA A CA 1
ATOM 1403 C C . ALA A 1 177 ? -23.090 26.985 56.828 1.00 49.72 177 ALA A C 1
ATOM 1405 O O . ALA A 1 177 ? -24.068 26.400 57.300 1.00 49.72 177 ALA A O 1
ATOM 1406 N N . PRO A 1 178 ? -22.026 27.319 57.586 1.00 49.81 178 PRO A N 1
ATOM 1407 C CA . PRO A 1 178 ? -22.140 27.366 59.031 1.00 49.81 178 PRO A CA 1
ATOM 1408 C C . PRO A 1 178 ? -23.100 28.517 59.343 1.00 49.81 178 PRO A C 1
ATOM 1410 O O . PRO A 1 178 ? -22.768 29.688 59.210 1.00 49.81 178 PRO A O 1
ATOM 1413 N N . GLU A 1 179 ? -24.347 28.139 59.594 1.00 48.62 179 GLU A N 1
ATOM 1414 C CA . GLU A 1 179 ? -25.436 28.899 60.197 1.00 48.62 179 GLU A CA 1
ATOM 1415 C C . GLU A 1 179 ? -25.215 30.418 60.378 1.00 48.62 179 GLU A C 1
ATOM 1417 O O . GLU A 1 179 ? -24.823 30.885 61.443 1.00 48.62 179 GLU A O 1
ATOM 1422 N N . SER A 1 180 ? -25.679 31.224 59.416 1.00 48.69 180 SER A N 1
ATOM 1423 C CA . SER A 1 180 ? -26.155 32.593 59.705 1.00 48.69 180 SER A CA 1
ATOM 1424 C C . SER A 1 180 ? -27.449 32.596 60.548 1.00 48.69 180 SER A C 1
ATOM 1426 O O . SER A 1 180 ? -27.966 33.643 60.941 1.00 48.69 180 SER A O 1
ATOM 1428 N N . ALA A 1 181 ? -27.988 31.411 60.856 1.00 50.84 181 ALA A N 1
ATOM 1429 C CA . ALA A 1 181 ? -29.171 31.219 61.687 1.00 50.84 181 ALA A CA 1
ATOM 1430 C C . ALA A 1 181 ? -28.924 31.522 63.179 1.00 50.84 181 ALA A C 1
ATOM 1432 O O . ALA A 1 181 ? -29.878 31.805 63.905 1.00 50.84 181 ALA A O 1
ATOM 1433 N N . ILE A 1 182 ? -27.668 31.510 63.647 1.00 48.72 182 ILE A N 1
ATOM 1434 C CA . ILE A 1 182 ? -27.359 31.789 65.059 1.00 48.72 182 ILE A CA 1
ATOM 1435 C C . ILE A 1 182 ? -27.501 33.290 65.369 1.00 48.72 182 ILE A C 1
ATOM 1437 O O . ILE A 1 182 ? -28.040 33.651 66.419 1.00 48.72 182 ILE A O 1
ATOM 1441 N N . GLU A 1 183 ? -27.097 34.182 64.457 1.00 45.88 183 GLU A N 1
ATOM 1442 C CA . GLU A 1 183 ? -27.192 35.633 64.688 1.00 45.88 183 GLU A CA 1
ATOM 1443 C C . GLU A 1 183 ? -28.639 36.135 64.686 1.00 45.88 183 GLU A C 1
ATOM 1445 O O . GLU A 1 183 ? -29.018 36.918 65.556 1.00 45.88 183 GLU A O 1
ATOM 1450 N N . THR A 1 184 ? -29.491 35.626 63.793 1.00 47.50 184 THR A N 1
ATOM 1451 C CA . THR A 1 184 ? -30.906 36.042 63.737 1.00 47.50 184 THR A CA 1
ATOM 1452 C C . THR A 1 184 ? -31.695 35.624 64.981 1.00 47.50 184 THR A C 1
ATOM 1454 O O . THR A 1 184 ? -32.549 36.382 65.448 1.00 47.50 184 THR A O 1
ATOM 1457 N N . ARG A 1 185 ? -31.366 34.477 65.597 1.00 47.53 185 ARG A N 1
ATOM 1458 C CA . ARG A 1 185 ? -31.955 34.064 66.884 1.00 47.53 185 ARG A CA 1
ATOM 1459 C C . ARG A 1 185 ? -31.461 34.895 68.066 1.00 47.53 185 ARG A C 1
ATOM 1461 O O . ARG A 1 185 ? -32.250 35.150 68.974 1.00 47.53 185 ARG A O 1
ATOM 1468 N N . ARG A 1 186 ? -30.192 35.328 68.067 1.00 47.97 186 ARG A N 1
ATOM 1469 C CA . ARG A 1 186 ? -29.673 36.217 69.120 1.00 47.97 186 ARG A CA 1
ATOM 1470 C C . ARG A 1 186 ? -30.324 37.591 69.055 1.00 47.97 186 ARG A C 1
ATOM 1472 O O . ARG A 1 186 ? -30.816 38.038 70.078 1.00 47.97 186 ARG A O 1
ATOM 1479 N N . VAL A 1 187 ? -30.419 38.213 67.878 1.00 50.66 187 VAL A N 1
ATOM 1480 C CA . VAL A 1 187 ? -31.005 39.562 67.748 1.00 50.66 187 VAL A CA 1
ATOM 1481 C C . VAL A 1 187 ? -32.489 39.578 68.139 1.00 50.66 187 VAL A C 1
ATOM 1483 O O . VAL A 1 187 ? -32.920 40.481 68.849 1.00 50.66 187 VAL A O 1
ATOM 1486 N N . ALA A 1 188 ? -33.261 38.544 67.785 1.00 46.78 188 ALA A N 1
ATOM 1487 C CA . ALA A 1 188 ? -34.662 38.438 68.208 1.00 46.78 188 ALA A CA 1
ATOM 1488 C C . ALA A 1 188 ? -34.831 38.222 69.728 1.00 46.78 188 ALA A C 1
ATOM 1490 O O . ALA A 1 188 ? -35.831 38.649 70.302 1.00 46.78 188 ALA A O 1
ATOM 1491 N N . ALA A 1 189 ? -33.863 37.578 70.391 1.00 52.34 189 ALA A N 1
ATOM 1492 C CA . ALA A 1 189 ? -33.882 37.384 71.840 1.00 52.34 189 ALA A CA 1
ATOM 1493 C C . ALA A 1 189 ? -33.455 38.646 72.609 1.00 52.34 189 ALA A C 1
ATOM 1495 O O . ALA A 1 189 ? -33.992 38.904 73.684 1.00 52.34 189 ALA A O 1
ATOM 1496 N N . THR A 1 190 ? -32.539 39.455 72.064 1.00 49.94 190 THR A N 1
ATOM 1497 C CA . THR A 1 190 ? -32.091 40.691 72.728 1.00 49.94 190 THR A CA 1
ATOM 1498 C C . THR A 1 190 ? -33.149 41.794 72.690 1.00 49.94 190 THR A C 1
ATOM 1500 O O . THR A 1 190 ? -33.250 42.549 73.646 1.00 49.94 190 THR A O 1
ATOM 1503 N N . VAL A 1 191 ? -33.971 41.867 71.634 1.00 49.56 191 VAL A N 1
ATOM 1504 C CA . VAL A 1 191 ? -35.039 42.883 71.519 1.00 49.56 191 VAL A CA 1
ATOM 1505 C C . VAL A 1 191 ? -36.249 42.551 72.405 1.00 49.56 191 VAL A C 1
ATOM 1507 O O . VAL A 1 191 ? -36.966 43.445 72.837 1.00 49.56 191 VAL A O 1
ATOM 1510 N N . ARG A 1 192 ? -36.469 41.269 72.734 1.00 47.03 192 ARG A N 1
ATOM 1511 C CA . ARG A 1 192 ? -37.622 40.831 73.543 1.00 47.03 192 ARG A CA 1
ATOM 1512 C C . ARG A 1 192 ? -37.426 40.986 75.059 1.00 47.03 192 ARG A C 1
ATOM 1514 O O . ARG A 1 192 ? -38.394 40.849 75.793 1.00 47.03 192 ARG A O 1
ATOM 1521 N N . ASN A 1 193 ? -36.204 41.267 75.516 1.00 52.12 193 ASN A N 1
ATOM 1522 C CA . ASN A 1 193 ? -35.862 41.413 76.938 1.00 52.12 193 ASN A CA 1
ATOM 1523 C C . ASN A 1 193 ? -35.616 42.877 77.361 1.00 52.12 193 ASN A C 1
ATOM 1525 O O . ASN A 1 193 ? -35.047 43.109 78.424 1.00 52.12 193 ASN A O 1
ATOM 1529 N N . THR A 1 194 ? -36.003 43.862 76.541 1.00 52.91 194 THR A N 1
ATOM 1530 C CA . THR A 1 194 ? -35.791 45.298 76.820 1.00 52.91 194 THR A CA 1
ATOM 1531 C C . THR A 1 194 ? -37.072 46.139 76.823 1.00 52.91 194 THR A C 1
ATOM 1533 O O . THR A 1 194 ? -37.010 47.334 76.557 1.00 52.91 194 THR A O 1
ATOM 1536 N N . GLU A 1 195 ? -38.224 45.558 77.154 1.00 38.66 195 GLU A N 1
ATOM 1537 C CA . GLU A 1 195 ? -39.467 46.298 77.429 1.00 38.66 195 GLU A CA 1
ATOM 1538 C C . GLU A 1 195 ? -40.179 45.677 78.646 1.00 38.66 195 GLU A C 1
ATOM 1540 O O . GLU A 1 195 ? -40.129 44.457 78.809 1.00 38.66 195 GLU A O 1
ATOM 1545 N N . PRO A 1 196 ? -40.833 46.502 79.482 1.00 49.25 196 PRO A N 1
ATOM 1546 C CA . PRO A 1 196 ? -40.296 47.032 80.746 1.00 49.25 196 PRO A CA 1
ATOM 1547 C C . PRO A 1 196 ? -40.471 46.131 81.976 1.00 49.25 196 PRO A C 1
ATOM 1549 O O . PRO A 1 196 ? -41.472 45.383 82.048 1.00 49.25 196 PRO A O 1
#

pLDDT: mean 73.83, std 17.04, range [37.41, 94.56]

Secondary structure (DSSP, 8-state):
-HHHHHHHHHHHHHHHHHHHT-----SPPPPHHHHHHHHHHHHHHHHT-HHHHHTTB-GGGHHHHHHHHHHHHHHHHHS--PEEEEEEEETTEEEEEEEEEETTEEEEEEEEEEEETTEEEEEEEEEEEESS--HHHHHHHHHHHHHHHHHHHHHHHHHHHHHHHHHHHHH-GGGTS--THHHHHHHHHHHTTS--

Sequence (196 aa):
MSRIFLLFWMSIAAFGLPACNRSTDARPPLPEEIAAVVKPFYAAVRRGDQKAAEKYVAPGFIDDSRVQFAEMSRILKDAPRLAPAIQQRQGSGAYLTFAGQHGKMWIISEVRVVRYRNKPMIEYWDVTTADKAPELVTHTQDMKRYTIYALMTVAFAALAGLASLIWVVRNRTHIIAPESAIETRRVAATVRNTEP

Solvent-accessible surface area (backbone atoms only — not comparable to full-atom values): 11083 Å² total; per-residue (Å²): 113,72,69,60,56,51,51,55,51,51,49,50,54,67,63,45,54,69,66,74,65,59,80,60,77,85,56,82,78,70,57,64,71,56,43,68,38,52,53,59,27,53,54,19,33,45,69,66,36,59,76,64,24,50,77,35,38,27,82,93,30,43,69,64,50,56,75,50,38,67,62,42,20,55,57,49,50,77,41,60,86,60,41,75,68,45,80,44,79,54,91,81,26,37,40,35,34,28,40,28,74,50,88,79,34,22,42,37,32,41,36,32,35,32,60,56,95,87,38,69,22,34,59,42,73,52,65,47,79,34,80,56,70,57,72,67,55,49,50,53,53,49,48,54,52,52,52,52,52,51,52,50,52,52,52,51,52,51,51,52,51,50,52,51,51,52,48,48,55,71,76,45,54,72,76,83,50,77,61,76,63,58,59,59,55,47,57,59,53,59,65,68,74,73,70,137

Nearest PDB structures (foldseek):
  6w3w-assembly1_A  TM=6.387E-01  e=2.921E-03  synthetic construct
  3fka-assembly1_D  TM=6.322E-01  e=1.724E-03  Ruegeria pomeroyi DSS-3
  4r80-assembly2_B  TM=6.741E-01  e=7.914E-03  synthetic construct
  3en8-assembly1_A-2  TM=4.944E-01  e=3.916E-03  Paraburkholderia xenovorans LB400
  5z1w-assembly1_B  TM=2.883E-01  e=4.519E-01  Mus musculus